Protein AF-A0A7G1IJP5-F1 (afdb_monomer_lite)

InterPro domains:
  IPR027417 P-loop containing nucleoside triphosphate hydrolase [SSF52540] (158-250)
  IPR038718 SNF2-like, N-terminal domain superfamily [G3DSA:3.40.50.10810] (192-255)

Sequence (259 aa):
MIEKRITHQLLEAGVLALTPAERAALALPEHSTTIDIELEGETFGAQWSGRSRQLTGDKLTERLQDYGQVGGLLRLRQVGQTYRLLLLPPGSEMQIVRPIARPAAPLKAPAGPKAARRRATVDRQFHSDDKYDWGRGQTRTMGFLTEARELLRDQLKAAGFDPLELVELRLQGEELATLDDFEELLAVDVANVDRMPHQEAVARHALSRLRGRAVLADEVGLGKTIEAGLAVKELTLRGLAKRVLVLCPARFASNGARR

Foldseek 3Di:
DDKDFDAPCCLQQLKDADDPVRCVQQVPDLAKDWAWEDEPRDIDIWIAHSVRRITGDPVS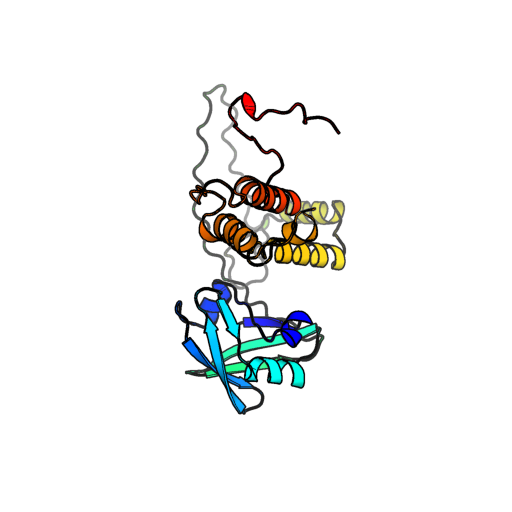NVVCNVQADHQWMWDWHDDPRHIYIDTGDHPDDDDPPPPDDDPDDDDDDDDDDDDDDDDDDPPPCPDDPVQWDQDPDPDSPDTDRPVVVVVVVVVDVVVDDDPPVVVVVVVVVVVVLVVPQLPDFPLQVVPPDDDDPVLSVLLNCCCHVVVVDDDDDDDPPPPVVVSNVSNQSRCVVSVVDPDDDDDDDPVPDDVPPDD

Radius of gyration: 27.59 Å; chains: 1; bounding box: 64×52×75 Å

Organism: Mycobacterium kansasii (NCBI:txid1768)

Structure (mmCIF, N/CA/C/O backbone):
data_AF-A0A7G1IJP5-F1
#
_entry.id   AF-A0A7G1IJP5-F1
#
loop_
_atom_site.group_PDB
_atom_site.id
_atom_site.type_symbol
_atom_site.label_atom_id
_atom_site.label_alt_id
_atom_site.label_comp_id
_atom_site.label_asym_id
_atom_site.label_entity_id
_atom_site.label_seq_id
_atom_site.pdbx_PDB_ins_code
_atom_site.Cartn_x
_atom_site.Cartn_y
_atom_site.Cartn_z
_atom_site.occupancy
_atom_site.B_iso_or_equiv
_atom_site.auth_seq_id
_atom_site.auth_comp_id
_atom_site.auth_asym_id
_atom_site.auth_atom_id
_atom_site.pdbx_PDB_model_num
ATOM 1 N N . MET A 1 1 ? 3.120 7.862 21.993 1.00 83.12 1 MET A N 1
ATOM 2 C CA . MET A 1 1 ? 2.898 6.406 22.166 1.00 83.12 1 MET A CA 1
ATOM 3 C C . MET A 1 1 ? 1.944 5.951 21.086 1.00 83.12 1 MET A C 1
ATOM 5 O O . MET A 1 1 ? 0.996 6.677 20.815 1.00 83.12 1 MET A O 1
ATOM 9 N N . ILE A 1 2 ? 2.216 4.806 20.472 1.00 90.12 2 ILE A N 1
ATOM 10 C CA . ILE A 1 2 ? 1.408 4.225 19.400 1.00 90.12 2 ILE A CA 1
ATOM 11 C C . ILE A 1 2 ? 1.134 2.754 19.695 1.00 90.12 2 ILE A C 1
ATOM 13 O O . ILE A 1 2 ? 1.882 2.118 20.445 1.00 90.12 2 ILE A O 1
ATOM 17 N N . GLU A 1 3 ? 0.093 2.223 19.068 1.00 89.38 3 GLU A N 1
ATOM 18 C CA . GLU A 1 3 ? -0.301 0.825 19.172 1.00 89.38 3 GLU A CA 1
ATOM 19 C C . GLU A 1 3 ? -0.725 0.306 17.801 1.00 89.38 3 GLU A C 1
ATOM 21 O O . GLU A 1 3 ? -1.480 0.977 17.100 1.00 89.38 3 GLU A O 1
ATOM 26 N N . LYS A 1 4 ? -0.245 -0.878 17.420 1.00 88.00 4 LYS A N 1
ATOM 27 C CA . LYS A 1 4 ? -0.578 -1.547 16.159 1.00 88.00 4 LYS A CA 1
ATOM 28 C C . LYS A 1 4 ? -0.787 -3.033 16.387 1.00 88.00 4 LYS A C 1
ATOM 30 O O . LYS A 1 4 ? -0.117 -3.639 17.220 1.00 88.00 4 LYS A O 1
ATOM 35 N N . ARG A 1 5 ? -1.696 -3.635 15.624 1.00 90.00 5 ARG A N 1
ATOM 36 C CA . ARG A 1 5 ? -1.835 -5.093 15.602 1.00 90.00 5 ARG A CA 1
ATOM 37 C C . ARG A 1 5 ? -0.638 -5.725 14.906 1.00 90.00 5 ARG A C 1
ATOM 39 O O . ARG A 1 5 ? -0.169 -5.228 13.885 1.00 90.00 5 ARG A O 1
ATOM 46 N N . ILE A 1 6 ? -0.163 -6.825 15.476 1.00 88.56 6 ILE A N 1
ATOM 47 C CA . ILE A 1 6 ? 0.892 -7.639 14.886 1.00 88.56 6 ILE A CA 1
ATOM 48 C C . ILE A 1 6 ? 0.254 -8.514 13.809 1.00 88.56 6 ILE A C 1
ATOM 50 O O . ILE A 1 6 ? -0.578 -9.375 14.102 1.00 88.56 6 ILE A O 1
ATOM 54 N N . THR A 1 7 ? 0.621 -8.268 12.558 1.00 90.25 7 THR A N 1
ATOM 55 C CA . THR A 1 7 ? 0.175 -9.044 11.396 1.00 90.25 7 THR A CA 1
ATOM 56 C C . THR A 1 7 ? 1.248 -10.049 10.984 1.00 90.25 7 THR A C 1
ATOM 58 O O . THR A 1 7 ? 2.413 -9.900 11.347 1.00 90.25 7 THR A O 1
ATOM 61 N N . HIS A 1 8 ? 0.876 -11.059 10.191 1.00 86.69 8 HIS A N 1
ATOM 62 C CA . HIS A 1 8 ? 1.848 -12.004 9.625 1.00 86.69 8 HIS A CA 1
ATOM 63 C C . HIS A 1 8 ? 2.927 -11.281 8.806 1.00 86.69 8 HIS A C 1
ATOM 65 O O . HIS A 1 8 ? 4.115 -11.512 8.996 1.00 86.69 8 HIS A O 1
ATOM 71 N N . GLN A 1 9 ? 2.513 -10.329 7.964 1.00 88.25 9 GLN A N 1
ATOM 72 C CA . GLN A 1 9 ? 3.423 -9.531 7.143 1.00 88.25 9 GLN A CA 1
ATOM 73 C C . GLN A 1 9 ? 4.409 -8.708 7.984 1.00 88.25 9 GLN A C 1
ATOM 75 O O . GLN A 1 9 ? 5.566 -8.572 7.602 1.00 88.25 9 GLN A O 1
ATOM 80 N N . LEU A 1 10 ? 3.980 -8.175 9.137 1.00 88.00 10 LEU A N 1
ATOM 81 C CA . LEU A 1 10 ? 4.873 -7.443 10.038 1.00 88.00 10 LEU A CA 1
ATOM 82 C C . LEU A 1 10 ? 5.963 -8.352 10.619 1.00 88.00 10 LEU A C 1
ATOM 84 O O . LEU A 1 10 ? 7.104 -7.916 10.736 1.00 88.00 10 LEU A O 1
ATOM 88 N N . LEU A 1 11 ? 5.619 -9.590 10.983 1.00 86.88 11 LEU A N 1
ATOM 89 C CA . LEU A 1 11 ? 6.582 -10.562 11.509 1.00 86.88 11 LEU A CA 1
ATOM 90 C C . LEU A 1 11 ? 7.570 -11.014 10.431 1.00 86.88 11 LEU A C 1
ATOM 92 O O . LEU A 1 11 ? 8.764 -11.111 10.683 1.00 86.88 11 LEU A O 1
ATOM 96 N N . GLU A 1 12 ? 7.079 -11.256 9.220 1.00 84.12 12 GLU A N 1
ATOM 97 C CA . GLU A 1 12 ? 7.903 -11.729 8.110 1.00 84.12 12 GLU A CA 1
ATOM 98 C C . GLU A 1 12 ? 8.848 -10.640 7.588 1.00 84.12 12 GLU A C 1
ATOM 100 O O . GLU A 1 12 ? 10.049 -10.868 7.466 1.00 84.12 12 GLU A O 1
ATOM 105 N N . ALA A 1 13 ? 8.325 -9.439 7.329 1.00 86.19 13 ALA A N 1
ATOM 106 C CA . ALA A 1 13 ? 9.105 -8.349 6.751 1.00 86.19 13 ALA A CA 1
ATOM 107 C C . ALA A 1 13 ? 9.896 -7.542 7.793 1.00 86.19 13 ALA A C 1
ATOM 109 O O . ALA A 1 13 ? 10.842 -6.849 7.430 1.00 86.19 13 ALA A O 1
ATOM 110 N N . GLY A 1 14 ? 9.474 -7.546 9.064 1.00 86.88 14 GLY A N 1
ATOM 111 C CA . GLY A 1 14 ? 10.087 -6.738 10.127 1.00 86.88 14 GLY A CA 1
ATOM 112 C C . GLY A 1 14 ? 9.971 -5.222 9.926 1.00 86.88 14 GLY A C 1
ATOM 113 O O . GLY A 1 14 ? 10.709 -4.446 10.535 1.00 86.88 14 GLY A O 1
ATOM 114 N N . VAL A 1 15 ? 9.055 -4.784 9.057 1.00 90.81 15 VAL A N 1
ATOM 115 C CA . VAL A 1 15 ? 8.879 -3.379 8.671 1.00 90.81 15 VAL A CA 1
ATOM 116 C C . VAL A 1 15 ? 7.674 -2.792 9.397 1.00 90.81 15 VAL A C 1
ATOM 118 O O . VAL A 1 15 ? 6.528 -3.141 9.114 1.00 90.81 15 VAL A O 1
ATOM 121 N N . LEU A 1 16 ? 7.911 -1.832 10.292 1.00 91.69 16 LEU A N 1
ATOM 122 C CA . LEU A 1 16 ? 6.843 -1.106 10.979 1.00 91.69 16 LEU A CA 1
ATOM 123 C C . LEU A 1 16 ? 6.541 0.213 10.256 1.00 91.69 16 LEU A C 1
ATOM 125 O O . LEU A 1 16 ? 7.277 1.194 10.384 1.00 91.69 16 LEU A O 1
ATOM 129 N N . ALA A 1 17 ? 5.436 0.252 9.512 1.00 91.44 17 ALA A N 1
ATOM 130 C CA . ALA A 1 17 ? 4.968 1.455 8.826 1.00 91.44 17 ALA A CA 1
ATOM 131 C C . ALA A 1 17 ? 4.160 2.372 9.760 1.00 91.44 17 ALA A C 1
ATOM 133 O O . ALA A 1 17 ? 3.220 1.930 10.430 1.00 91.44 17 ALA A O 1
ATOM 134 N N . LEU A 1 18 ? 4.498 3.664 9.776 1.00 89.44 18 LEU A N 1
ATOM 135 C CA . LEU A 1 18 ? 3.878 4.682 10.624 1.00 89.44 18 LEU A CA 1
ATOM 136 C C . LEU A 1 18 ? 3.135 5.747 9.804 1.00 89.44 18 LEU A C 1
ATOM 138 O O . LEU A 1 18 ? 3.627 6.280 8.807 1.00 89.44 18 LEU A O 1
ATOM 142 N N . THR A 1 19 ? 1.955 6.136 10.274 1.00 88.50 19 THR A N 1
ATOM 143 C CA . THR A 1 19 ? 1.217 7.295 9.757 1.00 88.50 19 THR A CA 1
ATOM 144 C C . THR A 1 19 ? 1.889 8.612 10.182 1.00 88.50 19 THR A C 1
ATOM 146 O O . THR A 1 19 ? 2.691 8.638 11.121 1.00 88.50 19 THR A O 1
ATOM 149 N N . PRO A 1 20 ? 1.566 9.760 9.549 1.00 84.38 20 PRO A N 1
ATOM 150 C CA . PRO A 1 20 ? 2.108 11.056 9.966 1.00 84.38 20 PRO A CA 1
ATOM 151 C C . PRO A 1 20 ? 1.766 11.410 11.420 1.00 84.38 20 PRO A C 1
ATOM 153 O O . PRO A 1 20 ? 2.584 12.005 12.120 1.00 84.38 20 PRO A O 1
ATOM 156 N N . ALA A 1 21 ? 0.572 11.022 11.880 1.00 83.19 21 ALA A N 1
ATOM 157 C CA . ALA A 1 21 ? 0.135 11.240 13.254 1.00 83.19 21 ALA A CA 1
ATOM 158 C C . ALA A 1 21 ? 0.940 10.384 14.245 1.00 83.19 21 ALA A C 1
ATOM 160 O O . ALA A 1 21 ? 1.383 10.890 15.273 1.00 83.19 21 ALA A O 1
ATOM 161 N N . GLU A 1 22 ? 1.192 9.117 13.911 1.00 87.69 22 GLU A N 1
ATOM 162 C CA . GLU A 1 22 ? 2.009 8.202 14.717 1.00 87.69 22 GLU A CA 1
ATOM 163 C C . GLU A 1 22 ? 3.474 8.646 14.788 1.00 87.69 22 GLU A C 1
ATOM 165 O O . GLU A 1 22 ? 4.050 8.665 15.875 1.00 87.69 22 GLU A O 1
ATOM 170 N N . ARG A 1 23 ? 4.054 9.089 13.660 1.00 90.44 23 ARG A N 1
ATOM 171 C CA . ARG A 1 23 ? 5.393 9.700 13.622 1.00 90.44 23 ARG A CA 1
ATOM 172 C C . ARG A 1 23 ? 5.482 10.874 14.594 1.00 90.44 23 ARG A C 1
ATOM 174 O O . ARG A 1 23 ? 6.408 10.943 15.398 1.00 90.44 23 ARG A O 1
ATOM 181 N N . ALA A 1 24 ? 4.516 11.792 14.521 1.00 86.31 24 ALA A N 1
ATOM 182 C CA . ALA A 1 24 ? 4.467 12.960 15.393 1.00 86.31 24 ALA A CA 1
ATOM 183 C C . ALA A 1 24 ? 4.300 12.562 16.871 1.00 86.31 24 ALA A C 1
ATOM 185 O O . ALA A 1 24 ? 4.976 13.117 17.732 1.00 86.31 24 ALA A O 1
ATOM 186 N N . ALA A 1 25 ? 3.471 11.555 17.167 1.00 86.00 25 ALA A N 1
ATOM 187 C CA . ALA A 1 25 ? 3.257 11.030 18.519 1.00 86.00 25 ALA A CA 1
ATOM 188 C C . ALA A 1 25 ? 4.473 10.293 19.116 1.00 86.00 25 ALA A C 1
ATOM 190 O O . ALA A 1 25 ? 4.485 9.992 20.316 1.00 86.00 25 ALA A O 1
ATOM 191 N N . LEU A 1 26 ? 5.460 9.963 18.284 1.00 88.81 26 LEU A N 1
ATOM 192 C CA . LEU A 1 26 ? 6.751 9.395 18.663 1.00 88.81 26 LEU A CA 1
ATOM 193 C C . LEU A 1 26 ? 7.899 10.410 18.563 1.00 88.81 26 LEU A C 1
ATOM 195 O O . LEU A 1 26 ? 9.033 10.033 18.808 1.00 88.81 26 LEU A O 1
ATOM 199 N N . ALA A 1 27 ? 7.620 11.663 18.184 1.00 89.75 27 ALA A N 1
ATOM 200 C CA . ALA A 1 27 ? 8.622 12.700 17.924 1.00 89.75 27 ALA A CA 1
ATOM 201 C C . ALA A 1 27 ? 9.773 12.251 16.995 1.00 89.75 27 ALA A C 1
ATOM 203 O O . ALA A 1 27 ? 10.903 12.726 17.113 1.00 89.75 27 ALA A O 1
ATOM 204 N N . LEU A 1 28 ? 9.482 11.358 16.042 1.00 89.94 28 LEU A N 1
ATOM 205 C CA . LEU A 1 28 ? 10.464 10.900 15.061 1.00 89.94 28 LEU A CA 1
ATOM 206 C C . LEU A 1 28 ? 10.772 12.012 14.036 1.00 89.94 28 LEU A C 1
ATOM 208 O O . LEU A 1 28 ? 9.851 12.729 13.612 1.00 89.94 28 LEU A O 1
ATOM 212 N N . PRO A 1 29 ? 12.039 12.153 13.601 1.00 87.31 29 PRO A N 1
ATOM 213 C CA . PRO A 1 29 ? 12.445 13.189 12.658 1.00 87.31 29 PRO A CA 1
ATOM 214 C C . PRO A 1 29 ? 11.887 12.960 11.246 1.00 87.31 29 PRO A C 1
ATOM 216 O O . PRO A 1 29 ? 11.491 11.858 10.866 1.00 87.31 29 PRO A O 1
ATOM 219 N N . GLU A 1 30 ? 11.869 14.023 10.437 1.00 88.12 30 GLU A N 1
ATOM 220 C CA . GLU A 1 30 ? 11.433 13.952 9.028 1.00 88.12 30 GLU A CA 1
ATOM 221 C C . GLU A 1 30 ? 12.493 13.359 8.093 1.00 88.12 30 GLU A C 1
ATOM 223 O O . GLU A 1 30 ? 12.182 12.960 6.973 1.00 88.12 30 GLU A O 1
ATOM 228 N N . HIS A 1 31 ? 13.740 13.297 8.554 1.00 89.06 31 HIS A N 1
ATOM 229 C CA . HIS A 1 31 ? 14.856 12.673 7.856 1.00 89.06 31 HIS A CA 1
ATOM 230 C C . HIS A 1 31 ? 15.100 11.260 8.392 1.00 89.06 31 HIS A C 1
ATOM 232 O O . HIS A 1 31 ? 14.672 10.908 9.492 1.00 89.06 31 HIS A O 1
ATOM 238 N N . SER A 1 32 ? 15.782 10.442 7.595 1.00 93.00 32 SER A N 1
ATOM 239 C CA . SER A 1 32 ? 16.192 9.106 8.016 1.00 93.00 32 SER A CA 1
ATOM 240 C C . SER A 1 32 ? 17.258 9.187 9.109 1.00 93.00 32 SER A C 1
ATOM 242 O O . SER A 1 32 ? 18.187 9.985 9.000 1.00 93.00 32 SER A O 1
ATOM 244 N N . THR A 1 33 ? 17.128 8.368 10.148 1.00 94.00 33 THR A N 1
ATOM 245 C CA . THR A 1 33 ? 18.072 8.297 11.272 1.00 94.00 33 THR A CA 1
ATOM 246 C C . THR A 1 33 ? 18.073 6.892 11.857 1.00 94.00 33 THR A C 1
ATOM 248 O O . THR A 1 33 ? 17.117 6.139 11.681 1.00 94.00 33 THR A O 1
ATOM 251 N N . THR A 1 34 ? 19.112 6.551 12.607 1.00 93.75 34 THR A N 1
ATOM 252 C CA . THR A 1 34 ? 19.079 5.382 13.487 1.00 93.75 34 THR A CA 1
ATOM 253 C C . THR A 1 34 ? 18.441 5.787 14.812 1.00 93.75 34 THR A C 1
ATOM 255 O O . THR A 1 34 ? 18.726 6.874 15.320 1.00 93.75 34 THR A O 1
ATOM 258 N N . ILE A 1 35 ? 17.563 4.943 15.348 1.00 93.62 35 ILE A N 1
ATOM 259 C CA . ILE A 1 35 ? 16.983 5.101 16.683 1.00 93.62 35 ILE A CA 1
ATOM 260 C C . ILE A 1 35 ? 17.267 3.861 17.519 1.00 93.62 35 ILE A C 1
ATOM 262 O O . ILE A 1 35 ? 17.315 2.754 16.986 1.00 93.62 35 ILE A O 1
ATOM 266 N N . ASP A 1 36 ? 17.387 4.044 18.827 1.00 94.19 36 ASP A N 1
ATOM 267 C CA . ASP A 1 36 ? 17.555 2.934 19.755 1.00 94.19 36 ASP A CA 1
ATOM 268 C C . ASP A 1 36 ? 16.196 2.464 20.265 1.00 94.19 36 ASP A C 1
ATOM 270 O O . ASP A 1 36 ? 15.411 3.251 20.804 1.00 94.19 36 ASP A O 1
ATOM 274 N N . ILE A 1 37 ? 15.925 1.174 20.105 1.00 93.44 37 ILE A N 1
ATOM 275 C CA . ILE A 1 37 ? 14.725 0.497 20.580 1.00 93.44 37 ILE A CA 1
ATOM 276 C C . ILE A 1 37 ? 15.093 -0.395 21.762 1.00 93.44 37 ILE A C 1
ATOM 278 O O . ILE A 1 37 ? 16.071 -1.129 21.703 1.00 93.44 37 ILE A O 1
ATOM 282 N N . GLU A 1 38 ? 14.301 -0.343 22.827 1.00 92.00 38 GLU A N 1
ATOM 283 C CA . GLU A 1 38 ? 14.386 -1.235 23.984 1.00 92.00 38 GLU A CA 1
ATOM 284 C C . GLU A 1 38 ? 13.242 -2.258 23.920 1.00 92.00 38 GLU A C 1
ATOM 286 O O . GLU A 1 38 ? 12.077 -1.853 23.879 1.00 92.00 38 GLU A O 1
ATOM 291 N N . LEU A 1 39 ? 13.554 -3.554 23.955 1.00 90.00 39 LEU A N 1
ATOM 292 C CA . LEU A 1 39 ? 12.585 -4.651 24.076 1.00 90.00 39 LEU A CA 1
ATOM 293 C C . LEU A 1 39 ? 13.086 -5.640 25.134 1.00 90.00 39 LEU A C 1
ATOM 295 O O . LEU A 1 39 ? 14.245 -6.040 25.089 1.00 90.00 39 LEU A O 1
ATOM 299 N N . GLU A 1 40 ? 12.231 -6.015 26.092 1.00 84.38 40 GLU A N 1
ATOM 300 C CA . GLU A 1 40 ? 12.577 -6.946 27.187 1.00 84.38 40 GLU A CA 1
ATOM 301 C C . GLU A 1 40 ? 13.872 -6.575 27.953 1.00 84.38 40 GLU A C 1
ATOM 303 O O . GLU A 1 40 ? 14.596 -7.431 28.451 1.00 84.38 40 GLU A O 1
ATOM 308 N N . GLY A 1 41 ? 14.173 -5.275 28.065 1.00 80.75 41 GLY A N 1
ATOM 309 C CA . GLY A 1 41 ? 15.354 -4.761 28.772 1.00 80.75 41 GLY A CA 1
ATOM 310 C C . GLY A 1 41 ? 16.647 -4.728 27.949 1.00 80.75 41 GLY A C 1
ATOM 311 O O . GLY A 1 41 ? 17.656 -4.223 28.441 1.00 80.75 41 GLY A O 1
ATOM 312 N N . GLU A 1 42 ? 16.627 -5.192 26.698 1.00 85.69 42 GLU A N 1
ATOM 313 C CA . GLU A 1 42 ? 17.758 -5.103 25.773 1.00 85.69 42 GLU A CA 1
ATOM 314 C C . GLU A 1 42 ? 17.559 -3.975 24.758 1.00 85.69 42 GLU A C 1
ATOM 316 O O . GLU A 1 42 ? 16.469 -3.797 24.210 1.00 85.69 42 GLU A O 1
ATOM 321 N N . THR A 1 43 ? 18.622 -3.214 24.485 1.00 91.50 43 THR A N 1
ATOM 322 C CA . THR A 1 43 ? 18.604 -2.119 23.509 1.00 91.50 43 THR A CA 1
ATOM 323 C C . THR A 1 43 ? 19.272 -2.506 22.194 1.00 91.50 43 THR A C 1
ATOM 325 O O . THR A 1 43 ? 20.332 -3.135 22.158 1.00 91.50 43 THR A O 1
ATOM 328 N N . PHE A 1 44 ? 18.664 -2.103 21.082 1.00 92.88 44 PHE A N 1
ATOM 329 C CA . PHE A 1 44 ? 19.200 -2.309 19.743 1.00 92.88 44 PHE A CA 1
ATOM 330 C C . PHE A 1 44 ? 18.847 -1.155 18.804 1.00 92.88 44 PHE A C 1
ATOM 332 O O . PHE A 1 44 ? 17.811 -0.513 18.944 1.00 92.88 44 PHE A O 1
ATOM 339 N N . GLY A 1 45 ? 19.708 -0.907 17.818 1.00 92.44 45 GLY A N 1
ATOM 340 C CA . GLY A 1 45 ? 19.470 0.114 16.803 1.00 92.44 45 GLY A CA 1
ATOM 341 C C . GLY A 1 45 ? 18.515 -0.368 15.710 1.00 92.44 45 GLY A C 1
ATOM 342 O O . GLY A 1 45 ? 18.636 -1.493 15.225 1.00 92.44 45 GLY A O 1
ATOM 343 N N . ALA A 1 46 ? 17.611 0.508 15.285 1.00 93.62 46 ALA A N 1
ATOM 344 C CA . ALA A 1 46 ? 16.756 0.331 14.117 1.00 93.62 46 ALA A CA 1
ATOM 345 C C . ALA A 1 46 ? 16.852 1.549 13.191 1.00 93.62 46 ALA A C 1
ATOM 347 O O . ALA A 1 46 ? 17.053 2.680 13.638 1.00 93.62 46 ALA A O 1
ATOM 348 N N . GLN A 1 47 ? 16.691 1.326 11.890 1.00 95.31 47 GLN A N 1
ATOM 349 C CA . GLN A 1 47 ? 16.682 2.384 10.891 1.00 95.31 47 GLN A CA 1
ATOM 350 C C . GLN A 1 47 ? 15.280 2.947 10.703 1.00 95.31 47 GLN A C 1
ATOM 352 O O . GLN A 1 47 ? 14.355 2.259 10.268 1.00 95.31 47 GLN A O 1
ATOM 357 N N . TRP A 1 48 ? 15.144 4.237 10.987 1.00 94.12 48 TRP A N 1
ATOM 358 C CA . TRP A 1 48 ? 13.982 5.032 10.639 1.00 94.12 48 TRP A CA 1
ATOM 359 C C . TRP A 1 48 ? 14.195 5.705 9.285 1.00 94.12 48 TRP A C 1
ATOM 361 O O . TRP A 1 48 ? 15.203 6.379 9.068 1.00 94.12 48 TRP A O 1
ATOM 371 N N . SER A 1 49 ? 13.212 5.591 8.394 1.00 93.38 49 SER A N 1
ATOM 372 C CA . SER A 1 49 ? 13.144 6.354 7.149 1.00 93.38 49 SER A CA 1
ATOM 373 C C . SER A 1 49 ? 12.035 7.392 7.236 1.00 93.38 49 SER A C 1
ATOM 375 O O . SER A 1 49 ? 10.854 7.056 7.187 1.00 93.38 49 SER A O 1
ATOM 377 N N . GLY A 1 50 ? 12.392 8.676 7.302 1.00 83.00 50 GLY A N 1
ATOM 378 C CA . GLY A 1 50 ? 11.401 9.755 7.349 1.00 83.00 50 GLY A CA 1
ATOM 379 C C . GLY A 1 50 ? 10.591 9.910 6.053 1.00 83.00 50 GLY A C 1
ATOM 380 O O . GLY A 1 50 ? 9.433 10.325 6.097 1.00 83.00 50 GLY A O 1
ATOM 381 N N . ARG A 1 51 ? 11.156 9.495 4.905 1.00 85.00 51 ARG A N 1
ATOM 382 C CA . ARG A 1 51 ? 10.492 9.533 3.589 1.00 85.00 51 ARG A CA 1
ATOM 383 C C . ARG A 1 51 ? 9.421 8.451 3.444 1.00 85.00 51 ARG A C 1
ATOM 385 O O . ARG A 1 51 ? 8.295 8.769 3.073 1.00 85.00 51 ARG A O 1
ATOM 392 N N . SER A 1 52 ? 9.765 7.189 3.714 1.00 87.00 52 SER A N 1
ATOM 393 C CA . SER A 1 52 ? 8.810 6.068 3.634 1.00 87.00 52 SER A CA 1
ATOM 394 C C . SER A 1 52 ? 7.985 5.903 4.913 1.00 87.00 52 SER A C 1
ATOM 396 O O . SER A 1 52 ? 6.957 5.235 4.892 1.00 87.00 52 SER A O 1
ATOM 398 N N . ARG A 1 53 ? 8.384 6.572 6.003 1.00 93.06 53 ARG A N 1
ATOM 399 C CA . ARG A 1 53 ? 7.804 6.476 7.352 1.00 93.06 53 ARG A CA 1
ATOM 400 C C . ARG A 1 53 ? 7.816 5.049 7.891 1.00 93.06 53 ARG A C 1
ATOM 402 O O . ARG A 1 53 ? 6.855 4.596 8.509 1.00 93.06 53 ARG A O 1
ATOM 409 N N . GLN A 1 54 ? 8.908 4.346 7.634 1.00 93.38 54 GLN A N 1
ATOM 410 C CA . GLN A 1 54 ? 9.087 2.958 8.029 1.00 93.38 54 GLN A CA 1
ATOM 411 C C . GLN A 1 54 ? 10.239 2.832 9.014 1.00 93.38 54 GLN A C 1
ATOM 413 O O . GLN A 1 54 ? 11.276 3.484 8.863 1.00 93.38 54 GLN A O 1
ATOM 418 N N . LEU A 1 55 ? 10.036 1.975 10.007 1.00 91.94 55 LEU A N 1
ATOM 419 C CA . LEU A 1 55 ? 11.069 1.492 10.904 1.00 91.94 55 LEU A CA 1
ATOM 420 C C . LEU A 1 55 ? 11.481 0.090 10.457 1.00 91.94 55 LEU A C 1
ATOM 422 O O . LEU A 1 55 ? 10.623 -0.770 10.267 1.00 91.94 55 LEU A O 1
ATOM 426 N N . THR A 1 56 ? 12.777 -0.112 10.264 1.00 93.38 56 THR A N 1
ATOM 427 C CA . THR A 1 56 ? 13.353 -1.330 9.680 1.00 93.38 56 THR A CA 1
ATOM 428 C C . THR A 1 56 ? 14.646 -1.704 10.392 1.00 93.38 56 THR A C 1
ATOM 430 O O . THR A 1 56 ? 15.234 -0.882 11.097 1.00 93.38 56 THR A O 1
ATOM 433 N N . GLY A 1 57 ? 15.108 -2.935 10.207 1.00 91.06 57 GLY A N 1
ATOM 434 C CA . GLY A 1 57 ? 16.419 -3.377 10.670 1.00 91.06 57 GLY A CA 1
ATOM 435 C C . GLY A 1 57 ? 16.427 -4.850 11.044 1.00 91.06 57 GLY A C 1
ATOM 436 O O . GLY A 1 57 ? 15.425 -5.383 11.520 1.00 91.06 57 GLY A O 1
ATOM 437 N N . ASP A 1 58 ? 17.576 -5.491 10.869 1.00 87.94 58 ASP A N 1
ATOM 438 C CA . ASP A 1 58 ? 17.719 -6.938 11.054 1.00 87.94 58 ASP A CA 1
ATOM 439 C C . ASP A 1 58 ? 17.355 -7.355 12.484 1.00 87.94 58 ASP A C 1
ATOM 441 O O . ASP A 1 58 ? 16.511 -8.223 12.683 1.00 87.94 58 ASP A O 1
ATOM 445 N N . LYS A 1 59 ? 17.876 -6.632 13.487 1.00 89.31 59 LYS A N 1
ATOM 446 C CA . LYS A 1 59 ? 17.549 -6.872 14.902 1.00 89.31 59 LYS A CA 1
ATOM 447 C C . LYS A 1 59 ? 16.078 -6.626 15.233 1.00 89.31 59 LYS A C 1
ATOM 449 O O . LYS A 1 59 ? 15.527 -7.309 16.084 1.00 89.31 59 LYS A O 1
ATOM 454 N N . LEU A 1 60 ? 15.430 -5.654 14.588 1.00 90.44 60 LEU A N 1
ATOM 455 C CA . LEU A 1 60 ? 13.996 -5.426 14.790 1.00 90.44 60 LEU A CA 1
ATOM 456 C C . LEU A 1 60 ? 13.186 -6.606 14.245 1.00 90.44 60 LEU A C 1
ATOM 458 O O . LEU A 1 60 ? 12.257 -7.063 14.902 1.00 90.44 60 LEU A O 1
ATOM 462 N N . THR A 1 61 ? 13.563 -7.094 13.066 1.00 90.56 61 THR A N 1
ATOM 463 C CA . THR A 1 61 ? 12.914 -8.219 12.385 1.00 90.56 61 THR A CA 1
ATOM 464 C C . THR A 1 61 ? 13.039 -9.498 13.202 1.00 90.56 61 THR A C 1
ATOM 466 O O . THR A 1 61 ? 12.025 -10.101 13.540 1.00 90.56 61 THR A O 1
ATOM 469 N N . GLU A 1 62 ? 14.264 -9.847 13.600 1.00 88.00 62 GLU A N 1
ATOM 470 C CA . GLU A 1 62 ? 14.571 -10.994 14.462 1.00 88.00 62 GLU A CA 1
ATOM 471 C C . GLU A 1 62 ? 13.722 -10.962 15.741 1.00 88.00 62 GLU A C 1
ATOM 473 O O . GLU A 1 62 ? 12.980 -11.893 16.036 1.00 88.00 62 GLU A O 1
ATOM 478 N N . ARG A 1 63 ? 13.712 -9.826 16.449 1.00 89.00 63 ARG A N 1
ATOM 479 C CA . ARG A 1 63 ? 12.958 -9.691 17.701 1.00 89.00 63 ARG A CA 1
ATOM 480 C C . ARG A 1 63 ? 11.446 -9.730 17.516 1.00 89.00 63 ARG A C 1
ATOM 482 O O . ARG A 1 63 ? 10.734 -10.210 18.397 1.00 89.00 63 ARG A O 1
ATOM 489 N N . LEU A 1 64 ? 10.931 -9.227 16.398 1.00 89.94 64 LEU A N 1
ATOM 490 C CA . LEU A 1 64 ? 9.515 -9.384 16.082 1.00 89.94 64 LEU A CA 1
ATOM 491 C C . LEU A 1 64 ? 9.176 -10.858 15.849 1.00 89.94 64 LEU A C 1
ATOM 493 O O . LEU A 1 64 ? 8.157 -11.301 16.363 1.00 89.94 64 LEU A O 1
ATOM 497 N N . GLN A 1 65 ? 10.020 -11.619 15.152 1.00 88.75 65 GLN A N 1
ATOM 498 C CA . GLN A 1 65 ? 9.805 -13.049 14.901 1.00 88.75 65 GLN A CA 1
ATOM 499 C C . GLN A 1 65 ? 9.913 -13.901 16.171 1.00 88.75 65 GLN A C 1
ATOM 501 O O . GLN A 1 65 ? 9.100 -14.803 16.359 1.00 88.75 65 GLN A O 1
ATOM 506 N N . ASP A 1 66 ? 10.858 -13.584 17.056 1.00 88.19 66 ASP A N 1
ATOM 507 C CA . ASP A 1 66 ? 11.089 -14.342 18.291 1.00 88.19 66 ASP A CA 1
ATOM 508 C C . ASP A 1 66 ? 9.971 -14.158 19.326 1.00 88.19 66 ASP A C 1
ATOM 510 O O . ASP A 1 66 ? 9.567 -15.106 20.002 1.00 88.19 66 ASP A O 1
ATOM 514 N N . TYR A 1 67 ? 9.479 -12.924 19.477 1.00 87.06 67 TYR A N 1
ATOM 515 C CA . TYR A 1 67 ? 8.592 -12.547 20.585 1.00 87.06 67 TYR A CA 1
ATOM 516 C C . TYR A 1 67 ? 7.182 -12.143 20.137 1.00 87.06 67 TYR A C 1
ATOM 518 O O . TYR A 1 67 ? 6.253 -12.102 20.947 1.00 87.06 67 TYR A O 1
ATOM 526 N N . GLY A 1 68 ? 7.001 -11.800 18.864 1.00 88.69 68 GLY A N 1
ATOM 527 C CA . GLY A 1 68 ? 5.727 -11.356 18.320 1.00 88.69 68 GLY A CA 1
ATOM 528 C C . GLY A 1 68 ? 4.787 -12.519 18.017 1.00 88.69 68 GLY A C 1
ATOM 529 O O . GLY A 1 68 ? 5.190 -13.599 17.600 1.00 88.69 68 GLY A O 1
ATOM 530 N N . GLN A 1 69 ? 3.490 -12.285 18.199 1.00 85.69 69 GLN A N 1
ATOM 531 C CA . GLN A 1 69 ? 2.443 -13.251 17.869 1.00 85.69 69 GLN A CA 1
ATOM 532 C C . GLN A 1 69 ? 1.416 -12.584 16.966 1.00 85.69 69 GLN A C 1
ATOM 534 O O . GLN A 1 69 ? 0.983 -11.465 17.247 1.00 85.69 69 GLN A O 1
ATOM 539 N N . VAL A 1 70 ? 1.001 -13.265 15.897 1.00 85.00 70 VAL A N 1
ATOM 540 C CA . VAL A 1 70 ? -0.060 -12.768 15.009 1.00 85.00 70 VAL A CA 1
ATOM 541 C C . VAL A 1 70 ? -1.335 -12.523 15.821 1.00 85.00 70 VAL A C 1
ATOM 543 O O . VAL A 1 70 ? -1.740 -13.352 16.632 1.00 85.00 70 VAL A O 1
ATOM 546 N N . GLY A 1 71 ? -1.953 -11.355 15.637 1.00 80.69 71 GLY A N 1
ATOM 547 C CA . GLY A 1 71 ? -3.098 -10.904 16.434 1.00 80.69 71 GLY A CA 1
ATOM 548 C C . GLY A 1 71 ? -2.720 -10.271 17.779 1.00 80.69 71 GLY A C 1
ATOM 549 O O . GLY A 1 71 ? -3.576 -9.669 18.432 1.00 80.69 71 GLY A O 1
ATOM 550 N N . GLY A 1 72 ? -1.448 -10.334 18.182 1.00 85.00 72 GLY A N 1
ATOM 551 C CA . GLY A 1 72 ? -0.889 -9.598 19.314 1.00 85.00 72 GLY A CA 1
ATOM 552 C C . GLY A 1 72 ? -0.887 -8.086 19.096 1.00 85.00 72 GLY A C 1
ATOM 553 O O . GLY A 1 72 ? -1.258 -7.584 18.029 1.00 85.00 72 GLY A O 1
ATOM 554 N N . LEU A 1 73 ? -0.493 -7.338 20.124 1.00 90.44 73 LEU A N 1
ATOM 555 C CA . LEU A 1 73 ? -0.437 -5.878 20.071 1.00 90.44 73 LEU A CA 1
ATOM 556 C C . LEU A 1 73 ? 0.999 -5.388 20.243 1.00 90.44 73 LEU A C 1
ATOM 558 O O . LEU A 1 73 ? 1.635 -5.629 21.265 1.00 90.44 73 LEU A O 1
ATOM 562 N N . LEU A 1 74 ? 1.485 -4.657 19.248 1.00 92.75 74 LEU A N 1
ATOM 563 C CA . LEU A 1 74 ? 2.734 -3.921 19.296 1.00 92.75 74 LEU A CA 1
ATOM 564 C C . LEU A 1 74 ? 2.466 -2.536 19.864 1.00 92.75 74 LEU A C 1
ATOM 566 O O . LEU A 1 74 ? 1.642 -1.787 19.340 1.00 92.75 74 LEU A O 1
ATOM 570 N N . ARG A 1 75 ? 3.200 -2.164 20.904 1.00 92.06 75 ARG A N 1
ATOM 571 C CA . ARG A 1 75 ? 3.091 -0.864 21.558 1.00 92.06 75 ARG A CA 1
ATOM 572 C C . ARG A 1 75 ? 4.460 -0.207 21.611 1.00 92.06 75 ARG A C 1
ATOM 574 O O . ARG A 1 75 ? 5.380 -0.734 22.226 1.00 92.06 75 ARG A O 1
ATOM 581 N N . LEU A 1 76 ? 4.584 0.962 20.991 1.00 92.31 76 LEU A N 1
ATOM 582 C CA . LEU A 1 76 ? 5.844 1.699 20.904 1.00 92.31 76 LEU A CA 1
ATOM 583 C C . LEU A 1 76 ? 5.689 3.077 21.545 1.00 92.31 76 LEU A C 1
ATOM 585 O O . LEU A 1 76 ? 4.745 3.824 21.264 1.00 92.31 76 LEU A O 1
ATOM 589 N N . ARG A 1 77 ? 6.614 3.440 22.433 1.00 92.38 77 ARG A N 1
ATOM 590 C CA . ARG A 1 77 ? 6.636 4.762 23.070 1.00 92.38 77 ARG A CA 1
ATOM 591 C C . ARG A 1 77 ? 8.057 5.278 23.212 1.00 92.38 77 ARG A C 1
ATOM 593 O O . ARG A 1 77 ? 8.962 4.518 23.523 1.00 92.38 77 ARG A O 1
ATOM 600 N N . GLN A 1 78 ? 8.233 6.581 23.055 1.00 91.00 78 GLN A N 1
ATOM 601 C CA . GLN A 1 78 ? 9.499 7.231 23.361 1.00 91.00 78 GLN A CA 1
ATOM 602 C C . GLN A 1 78 ? 9.662 7.383 24.882 1.00 91.00 78 GLN A C 1
ATOM 604 O O . GLN A 1 78 ? 8.723 7.791 25.572 1.00 91.00 78 GLN A O 1
ATOM 609 N N . VAL A 1 79 ? 10.842 7.053 25.403 1.00 88.75 79 VAL A N 1
ATOM 610 C CA . VAL A 1 79 ? 11.241 7.212 26.806 1.00 88.75 79 VAL A CA 1
ATOM 611 C C . VAL A 1 79 ? 12.617 7.882 26.827 1.00 88.75 79 VAL A C 1
ATOM 613 O O . VAL A 1 79 ? 13.654 7.232 26.768 1.00 88.75 79 VAL A O 1
ATOM 616 N N . GLY A 1 80 ? 12.637 9.216 26.871 1.00 86.06 80 GLY A N 1
ATOM 617 C CA . GLY A 1 80 ? 13.881 9.978 26.738 1.00 86.06 80 GLY A CA 1
ATOM 618 C C . GLY A 1 80 ? 14.452 9.880 25.319 1.00 86.06 80 GLY A C 1
ATOM 619 O O . GLY A 1 80 ? 13.814 10.339 24.371 1.00 86.06 80 GLY A O 1
ATOM 620 N N . GLN A 1 81 ? 15.650 9.303 25.184 1.00 85.12 81 GLN A N 1
ATOM 621 C CA . GLN A 1 81 ? 16.344 9.123 23.897 1.00 85.12 81 GLN A CA 1
ATOM 622 C C . GLN A 1 81 ? 16.105 7.746 23.257 1.00 85.12 81 GLN A C 1
ATOM 624 O O . GLN A 1 81 ? 16.456 7.547 22.099 1.00 85.12 81 GLN A O 1
ATOM 629 N N . THR A 1 82 ? 15.496 6.807 23.985 1.00 90.44 82 THR A N 1
ATOM 630 C CA . THR A 1 82 ? 15.210 5.455 23.495 1.00 90.44 82 THR A CA 1
ATOM 631 C C . THR A 1 82 ? 13.718 5.263 23.248 1.00 90.44 82 THR A C 1
ATOM 633 O O . THR A 1 82 ? 12.862 5.989 23.769 1.00 90.44 82 THR A O 1
ATOM 636 N N . TYR A 1 83 ? 13.387 4.267 22.437 1.00 92.88 83 TYR A N 1
ATOM 637 C CA . TYR A 1 83 ? 12.023 3.882 22.112 1.00 92.88 83 TYR A CA 1
ATOM 638 C C . TYR A 1 83 ? 11.720 2.529 22.733 1.00 92.88 83 TYR A C 1
ATOM 640 O O . TYR A 1 83 ? 12.248 1.510 22.313 1.00 92.88 83 TYR A O 1
ATOM 648 N N . ARG A 1 84 ? 10.840 2.489 23.730 1.00 92.50 84 ARG A N 1
ATOM 649 C CA . ARG A 1 84 ? 10.439 1.226 24.342 1.00 92.50 84 ARG A CA 1
ATOM 650 C C . ARG A 1 84 ? 9.358 0.553 23.509 1.00 92.50 84 ARG A C 1
ATOM 652 O O . ARG A 1 84 ? 8.266 1.110 23.348 1.00 92.50 84 ARG A O 1
ATOM 659 N N . LEU A 1 85 ? 9.675 -0.641 23.031 1.00 93.06 85 LEU A N 1
ATOM 660 C CA . LEU A 1 85 ? 8.792 -1.556 22.332 1.00 93.06 85 LEU A CA 1
ATOM 661 C C . LEU A 1 85 ? 8.252 -2.590 23.327 1.00 93.06 85 LEU A C 1
ATOM 663 O O . LEU A 1 85 ? 8.996 -3.146 24.127 1.00 93.06 85 LEU A O 1
ATOM 667 N N . LEU A 1 86 ? 6.946 -2.830 23.286 1.00 91.81 86 LEU A N 1
ATOM 668 C CA . LEU A 1 86 ? 6.272 -3.890 24.028 1.00 91.81 86 LEU A CA 1
ATOM 669 C C . LEU A 1 86 ? 5.465 -4.729 23.042 1.00 91.81 86 LEU A C 1
ATOM 671 O O . LEU A 1 86 ? 4.719 -4.176 22.229 1.00 91.81 86 LEU A O 1
ATOM 675 N N . LEU A 1 87 ? 5.602 -6.048 23.140 1.00 90.38 87 LEU A N 1
ATOM 676 C CA . LEU A 1 87 ? 4.841 -7.016 22.358 1.00 90.38 87 LEU A CA 1
ATOM 677 C C . LEU A 1 87 ? 3.898 -7.743 23.315 1.00 90.38 87 LEU A C 1
ATOM 679 O O . LEU A 1 87 ? 4.325 -8.393 24.263 1.00 90.38 87 LEU A O 1
ATOM 683 N N . LEU A 1 88 ? 2.601 -7.549 23.113 1.00 89.50 88 LEU A N 1
ATOM 684 C CA . LEU A 1 88 ? 1.549 -8.060 23.982 1.00 89.50 88 LEU A CA 1
ATOM 685 C C . LEU A 1 88 ? 0.824 -9.224 23.294 1.00 89.50 88 LEU A C 1
ATOM 687 O O . LEU A 1 88 ? 0.662 -9.196 22.067 1.00 89.50 88 LEU A O 1
ATOM 691 N N . PRO A 1 89 ? 0.333 -10.215 24.057 1.00 83.75 89 PRO A N 1
ATOM 692 C CA . PRO A 1 89 ? -0.316 -11.390 23.492 1.00 83.75 89 PRO A CA 1
ATOM 693 C C . PRO A 1 89 ? -1.630 -11.041 22.766 1.00 83.75 89 PRO A C 1
ATOM 695 O O . PRO A 1 89 ? -2.229 -9.979 23.014 1.00 83.75 89 PRO A O 1
ATOM 698 N N . PRO A 1 90 ? -2.112 -11.935 21.883 1.00 82.88 90 PRO A N 1
ATOM 699 C CA . PRO A 1 90 ? -3.414 -11.811 21.239 1.00 82.88 90 PRO A CA 1
ATOM 700 C C . PRO A 1 90 ? -4.538 -11.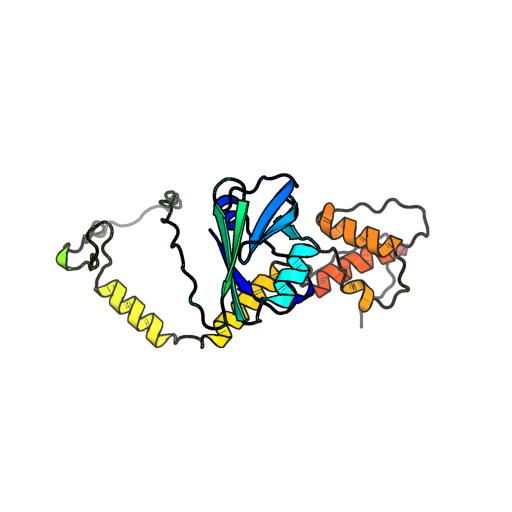603 22.263 1.00 82.88 90 PRO A C 1
ATOM 702 O O . PRO A 1 90 ? -4.509 -12.158 23.358 1.00 82.88 90 PRO A O 1
ATOM 705 N N . GLY A 1 91 ? -5.520 -10.767 21.920 1.00 75.62 91 GLY A N 1
ATOM 706 C CA . GLY A 1 91 ? -6.615 -10.388 22.827 1.00 75.62 91 GLY A CA 1
ATOM 707 C C . GLY A 1 91 ? -6.344 -9.161 23.707 1.00 75.62 91 GLY A C 1
ATOM 708 O O . GLY A 1 91 ? -7.267 -8.654 24.334 1.00 75.62 91 GLY A O 1
ATOM 709 N N . SER A 1 92 ? -5.123 -8.617 23.702 1.00 81.06 92 SER A N 1
ATOM 710 C CA . SER A 1 92 ? -4.828 -7.346 24.383 1.00 81.06 92 SER A CA 1
ATOM 711 C C . SER A 1 92 ? -5.630 -6.188 23.771 1.00 81.06 92 SER A C 1
ATOM 713 O O . SER A 1 92 ? -5.637 -6.023 22.546 1.00 81.06 92 SER A O 1
ATOM 715 N N . GLU A 1 93 ? -6.308 -5.393 24.606 1.00 77.12 93 GLU A N 1
ATOM 716 C CA . GLU A 1 93 ? -7.114 -4.239 24.181 1.00 77.12 93 GLU A CA 1
ATOM 717 C C . GLU A 1 93 ? -6.241 -3.030 23.807 1.00 77.12 93 GLU A C 1
ATOM 719 O O . GLU A 1 93 ? -5.255 -2.720 24.483 1.00 77.12 93 GLU A O 1
ATOM 724 N N . MET A 1 94 ? -6.628 -2.319 22.741 1.00 75.00 94 MET A N 1
ATOM 725 C CA . MET A 1 94 ? -5.984 -1.065 22.342 1.00 75.00 94 MET A CA 1
ATOM 726 C C . MET A 1 94 ? -6.459 0.103 23.210 1.00 75.00 94 MET A C 1
ATOM 728 O O . MET A 1 94 ? -7.658 0.344 23.361 1.00 75.00 94 MET A O 1
ATOM 732 N N . GLN A 1 95 ? -5.521 0.897 23.714 1.00 67.50 95 GLN A N 1
ATOM 733 C CA . GLN A 1 95 ? -5.798 2.172 24.357 1.00 67.50 95 GLN A CA 1
ATOM 734 C C . GLN A 1 95 ? -6.006 3.244 23.286 1.00 67.50 95 GLN A C 1
ATOM 736 O O . GLN A 1 95 ? -5.079 3.927 22.851 1.00 67.50 95 GLN A O 1
ATOM 741 N N . ILE A 1 96 ? -7.258 3.421 22.862 1.00 54.25 96 ILE A N 1
ATOM 742 C CA . ILE A 1 96 ? -7.633 4.513 21.961 1.00 54.25 96 ILE A CA 1
ATOM 743 C C . ILE A 1 96 ? -7.500 5.838 22.723 1.00 54.25 96 ILE A C 1
ATOM 745 O O . ILE A 1 96 ? -8.409 6.262 23.441 1.00 54.25 96 ILE A O 1
ATOM 749 N N . VAL A 1 97 ? -6.373 6.528 22.539 1.00 47.16 97 VAL A N 1
ATOM 750 C CA . VAL A 1 97 ? -6.258 7.945 22.895 1.00 47.16 97 VAL A CA 1
ATOM 751 C C . VAL A 1 97 ? -7.162 8.711 21.934 1.00 47.16 97 VAL A C 1
ATOM 753 O O . VAL A 1 97 ? -6.793 8.977 20.792 1.00 47.16 97 VAL A O 1
ATOM 756 N N . ARG A 1 98 ? -8.384 9.029 22.374 1.00 38.28 98 ARG A N 1
ATOM 757 C CA . ARG A 1 98 ? -9.315 9.862 21.603 1.00 38.28 98 ARG A CA 1
ATOM 758 C C . ARG A 1 98 ? -8.643 11.217 21.340 1.00 38.28 98 ARG A C 1
ATOM 760 O O . ARG A 1 98 ? -8.363 11.927 22.308 1.00 38.28 98 ARG A O 1
ATOM 767 N N . PRO A 1 99 ? -8.376 11.605 20.081 1.00 36.47 99 PRO A N 1
ATOM 768 C CA . PRO A 1 99 ? -7.854 12.933 19.809 1.00 36.47 99 PRO A CA 1
ATOM 769 C C . PRO A 1 99 ? -8.901 13.964 20.236 1.00 36.47 99 PRO A C 1
ATOM 771 O O . PRO A 1 99 ? -10.085 13.838 19.918 1.00 36.47 99 PRO A O 1
ATOM 774 N N . ILE A 1 100 ? -8.467 14.985 20.977 1.00 39.84 100 ILE A N 1
ATOM 775 C CA . ILE A 1 100 ? -9.297 16.151 21.284 1.00 39.84 100 ILE A CA 1
ATOM 776 C C . ILE A 1 100 ? -9.709 16.766 19.942 1.00 39.84 100 ILE A C 1
ATOM 778 O O . ILE A 1 100 ? -8.855 17.140 19.135 1.00 39.84 100 ILE A O 1
ATOM 782 N N . ALA A 1 101 ? -11.015 16.825 19.682 1.00 35.66 101 ALA A N 1
ATOM 783 C CA . ALA A 1 101 ? -11.556 17.374 18.447 1.00 35.66 101 ALA A CA 1
ATOM 784 C C . ALA A 1 101 ? -11.083 18.826 18.269 1.00 35.66 101 ALA A C 1
ATOM 786 O O . ALA A 1 101 ? -11.335 19.682 19.120 1.00 35.66 101 ALA A O 1
ATOM 787 N N . ARG A 1 102 ? -10.396 19.116 17.155 1.00 35.41 102 ARG A N 1
ATOM 788 C CA . ARG A 1 102 ? -10.163 20.504 16.736 1.00 35.41 102 ARG A CA 1
ATOM 789 C C . ARG A 1 102 ? -11.523 21.173 16.497 1.00 35.41 102 ARG A C 1
ATOM 791 O O . ARG A 1 102 ? -12.371 20.55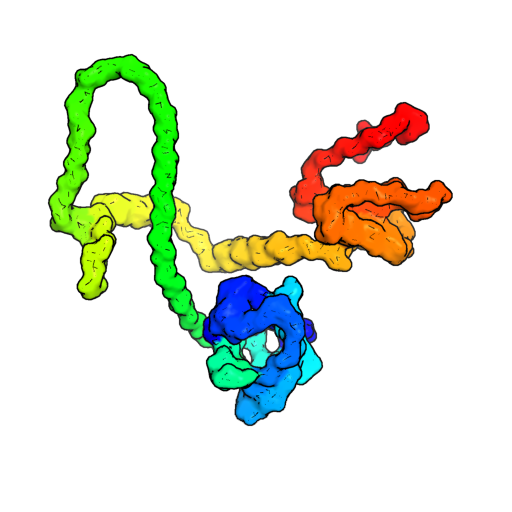7 15.848 1.00 35.41 102 ARG A O 1
ATOM 798 N N . PRO A 1 103 ? -11.735 22.416 16.962 1.00 38.38 103 PRO A N 1
ATOM 799 C CA . PRO A 1 103 ? -12.947 23.156 16.640 1.00 38.38 103 PRO A CA 1
ATOM 800 C C . PRO A 1 103 ? -13.056 23.307 15.117 1.00 38.38 103 PRO A C 1
ATOM 802 O O . PRO A 1 103 ? -12.102 23.717 14.453 1.00 38.38 103 PRO A O 1
ATOM 805 N N . ALA A 1 104 ? -14.204 22.919 14.561 1.00 41.78 104 ALA A N 1
ATOM 806 C CA . ALA A 1 104 ? -14.471 23.009 13.133 1.00 41.78 104 ALA A CA 1
ATOM 807 C C . ALA A 1 104 ? -14.433 24.477 12.676 1.00 41.78 104 ALA A C 1
ATOM 809 O O . ALA A 1 104 ? -15.037 25.349 13.303 1.00 41.78 104 ALA A O 1
ATOM 810 N N . ALA A 1 105 ? -13.733 24.751 11.572 1.00 40.34 105 ALA A N 1
ATOM 811 C CA . ALA A 1 105 ? -13.795 26.057 10.928 1.00 40.34 105 ALA A CA 1
ATOM 812 C C . ALA A 1 105 ? -15.230 26.319 10.423 1.00 40.34 105 ALA A C 1
ATOM 814 O O . ALA A 1 105 ? -15.863 25.401 9.892 1.00 40.34 105 ALA A O 1
ATOM 815 N N . PRO A 1 106 ? -15.760 27.547 10.564 1.00 38.50 106 PRO A N 1
ATOM 816 C CA . PRO A 1 106 ? -17.124 27.856 10.156 1.00 38.50 106 PRO A CA 1
ATOM 817 C C . PRO A 1 106 ? -17.276 27.735 8.634 1.00 38.50 106 PRO A C 1
ATOM 819 O O . PRO A 1 106 ? -16.564 28.383 7.865 1.00 38.50 106 PRO A O 1
ATOM 822 N N . LEU A 1 107 ? -18.225 26.908 8.195 1.00 44.53 107 LEU A N 1
ATOM 823 C CA . LEU A 1 107 ? -18.606 26.784 6.789 1.00 44.53 107 LEU A CA 1
ATOM 824 C C . LEU A 1 107 ? -19.254 28.094 6.306 1.00 44.53 107 LEU A C 1
ATOM 826 O O . LEU A 1 107 ? -20.202 28.596 6.912 1.00 44.53 107 LEU A O 1
ATOM 830 N N . LYS A 1 108 ? -18.750 28.650 5.196 1.00 43.66 108 LYS A N 1
ATOM 831 C CA . LYS A 1 108 ? -19.352 29.801 4.501 1.00 43.66 108 LYS A CA 1
ATOM 832 C C . LYS A 1 108 ? -20.696 29.382 3.890 1.00 43.66 108 LYS A C 1
ATOM 834 O O . LYS A 1 108 ? -20.753 28.411 3.140 1.00 43.66 108 LYS A O 1
ATOM 839 N N . ALA A 1 109 ? -21.759 30.126 4.194 1.00 42.81 109 ALA A N 1
ATOM 840 C CA . ALA A 1 109 ? -23.107 29.863 3.688 1.00 42.81 109 ALA A CA 1
ATOM 841 C C . ALA A 1 109 ? -23.223 30.098 2.163 1.00 42.81 109 ALA A C 1
ATOM 843 O O . ALA A 1 109 ? -22.573 31.010 1.641 1.00 42.81 109 ALA A O 1
ATOM 844 N N . PRO A 1 110 ? -24.061 29.328 1.441 1.00 40.22 110 PRO A N 1
ATOM 845 C CA . PRO A 1 110 ? -24.304 29.551 0.019 1.00 40.22 110 PRO A CA 1
ATOM 846 C C . PRO A 1 110 ? -25.168 30.802 -0.221 1.00 40.22 110 PRO A C 1
ATOM 848 O O . PRO A 1 110 ? -26.062 31.129 0.561 1.00 40.22 110 PRO A O 1
ATOM 851 N N . ALA A 1 111 ? -24.891 31.503 -1.324 1.00 48.94 111 ALA A N 1
ATOM 852 C CA . ALA A 1 111 ? -25.634 32.676 -1.781 1.00 48.94 111 ALA A CA 1
ATOM 853 C C . ALA A 1 111 ? -27.062 32.295 -2.224 1.00 48.94 111 ALA A C 1
ATOM 855 O O . ALA A 1 111 ? -27.246 31.358 -2.998 1.00 48.94 111 ALA A O 1
ATOM 856 N N . GLY A 1 112 ? -28.069 33.013 -1.714 1.00 42.62 112 GLY A N 1
ATOM 857 C CA . GLY A 1 112 ? -29.488 32.687 -1.905 1.00 42.62 112 GLY A CA 1
ATOM 858 C C . GLY A 1 112 ? -30.123 33.235 -3.197 1.00 42.62 112 GLY A C 1
ATOM 859 O O . GLY A 1 112 ? -29.604 34.188 -3.783 1.00 42.62 112 GLY A O 1
ATOM 860 N N . PRO A 1 113 ? -31.284 32.694 -3.626 1.00 45.47 113 PRO A N 1
ATOM 861 C CA . PRO A 1 113 ? -32.110 33.283 -4.677 1.00 45.47 113 PRO A CA 1
ATOM 862 C C . PRO A 1 113 ? -33.139 34.288 -4.114 1.00 45.47 113 PRO A C 1
ATOM 864 O O . PRO A 1 113 ? -33.535 34.231 -2.949 1.00 45.47 113 PRO A O 1
ATOM 867 N N . LYS A 1 114 ? -33.558 35.245 -4.958 1.00 46.22 114 LYS A N 1
ATOM 868 C CA . LYS A 1 114 ? -34.405 36.400 -4.603 1.00 46.22 114 LYS A CA 1
ATOM 869 C C . LYS A 1 114 ? -35.880 36.042 -4.319 1.00 46.22 114 LYS A C 1
ATOM 871 O O . LYS A 1 114 ? -36.536 35.383 -5.112 1.00 46.22 114 LYS A O 1
ATOM 876 N N . ALA A 1 115 ? -36.342 36.592 -3.191 1.00 47.75 115 ALA A N 1
ATOM 877 C CA . ALA A 1 115 ? -37.680 36.880 -2.650 1.00 47.75 115 ALA A CA 1
ATOM 878 C C . ALA A 1 115 ? -38.971 36.428 -3.372 1.00 47.75 115 ALA A C 1
ATOM 880 O O . ALA A 1 115 ? -39.241 36.856 -4.489 1.00 47.75 115 ALA A O 1
ATOM 881 N N . ALA A 1 116 ? -39.895 35.835 -2.595 1.00 44.88 116 ALA A N 1
ATOM 882 C CA . ALA A 1 116 ? -41.228 36.416 -2.365 1.00 44.88 116 ALA A CA 1
ATOM 883 C C . ALA A 1 116 ? -41.961 35.798 -1.152 1.00 44.88 116 ALA A C 1
ATOM 885 O O . ALA A 1 116 ? -41.933 34.592 -0.936 1.00 44.88 116 ALA A O 1
ATOM 886 N N . ARG A 1 117 ? -42.716 36.671 -0.467 1.00 39.97 117 ARG A N 1
ATOM 887 C CA . ARG A 1 117 ? -43.760 36.453 0.559 1.00 39.97 117 ARG A CA 1
ATOM 888 C C . ARG A 1 117 ? -43.313 36.167 1.999 1.00 39.97 117 ARG A C 1
ATOM 890 O O . ARG A 1 117 ? -42.946 35.063 2.375 1.00 39.97 117 ARG A O 1
ATOM 897 N N . ARG A 1 118 ? -43.507 37.202 2.831 1.00 49.47 118 ARG A N 1
ATOM 898 C CA . ARG A 1 118 ? -43.613 37.130 4.294 1.00 49.47 118 ARG A CA 1
ATOM 899 C C . ARG A 1 118 ? -44.592 36.019 4.697 1.00 49.47 118 ARG A C 1
ATOM 901 O O . ARG A 1 118 ? -45.803 36.173 4.558 1.00 49.47 118 ARG A O 1
ATOM 908 N N . ARG A 1 119 ? -44.053 34.938 5.247 1.00 37.25 119 ARG A N 1
ATOM 909 C CA . ARG A 1 119 ? -44.681 34.130 6.294 1.00 37.25 119 ARG A CA 1
ATOM 910 C C . ARG A 1 119 ? -43.715 34.119 7.472 1.00 37.25 119 ARG A C 1
ATOM 912 O O . ARG A 1 119 ? -42.516 34.253 7.254 1.00 37.25 119 ARG A O 1
ATOM 919 N N . ALA A 1 120 ? -44.302 34.104 8.665 1.00 38.59 120 ALA A N 1
ATOM 920 C CA . ALA A 1 120 ? -43.710 34.274 9.986 1.00 38.59 120 ALA A CA 1
ATOM 921 C C . ALA A 1 120 ? -42.194 34.032 10.061 1.00 38.59 120 ALA A C 1
ATOM 923 O O . ALA A 1 120 ? -41.696 33.000 9.617 1.00 38.59 120 ALA A O 1
ATOM 924 N N . THR A 1 121 ? -41.501 35.017 10.638 1.00 37.84 121 THR A N 1
ATOM 925 C CA . THR A 1 121 ? -40.166 34.910 11.237 1.00 37.84 121 THR A CA 1
ATOM 926 C C . THR A 1 121 ? -39.874 33.472 11.624 1.00 37.84 121 THR A C 1
ATOM 928 O O . THR A 1 121 ? -40.631 32.913 12.413 1.00 37.84 121 THR A O 1
ATOM 931 N N . VAL A 1 122 ? -38.816 32.897 11.037 1.00 40.03 122 VAL A N 1
ATOM 932 C CA . VAL A 1 122 ? -38.254 31.607 11.440 1.00 40.03 122 VAL A CA 1
ATOM 933 C C . VAL A 1 122 ? -38.150 31.649 12.948 1.00 40.03 122 VAL A C 1
ATOM 935 O O . VAL A 1 122 ? -37.326 32.376 13.506 1.00 40.03 122 VAL A O 1
ATOM 938 N N . ASP A 1 123 ? -39.077 30.942 13.571 1.00 39.19 123 ASP A N 1
ATOM 939 C CA . ASP A 1 123 ? -39.116 30.716 14.988 1.00 39.19 123 ASP A CA 1
ATOM 940 C C . ASP A 1 123 ? -37.791 30.014 15.264 1.00 39.19 123 ASP A C 1
ATOM 942 O O . ASP A 1 123 ? -37.578 28.859 14.886 1.00 39.19 123 ASP A O 1
ATOM 946 N N . ARG A 1 124 ? -36.818 30.760 15.793 1.00 48.94 124 ARG A N 1
ATOM 947 C CA . ARG A 1 124 ? -35.661 30.159 16.438 1.00 48.94 124 ARG A CA 1
ATOM 948 C C . ARG A 1 124 ? -36.243 29.494 17.673 1.00 48.94 124 ARG A C 1
ATOM 950 O O . ARG A 1 124 ? -36.199 30.071 18.754 1.00 48.94 124 ARG A O 1
ATOM 957 N N . GLN A 1 125 ? -36.836 28.319 17.484 1.00 53.72 125 GLN A N 1
ATOM 958 C CA . GLN A 1 125 ? -37.223 27.431 18.562 1.00 53.72 125 GLN A CA 1
ATOM 959 C C . GLN A 1 125 ? -35.921 26.917 19.162 1.00 53.72 125 GLN A C 1
ATOM 961 O O . GLN A 1 125 ? -35.456 25.815 18.893 1.00 53.72 125 GLN A O 1
ATOM 966 N N . PHE A 1 126 ? -35.275 27.786 19.936 1.00 55.34 126 PHE A N 1
ATOM 967 C CA . PHE A 1 126 ? -34.426 27.342 21.012 1.00 55.34 126 PHE A CA 1
ATOM 968 C C . PHE A 1 126 ? -35.339 26.503 21.893 1.00 55.34 126 PHE A C 1
ATOM 970 O O . PHE A 1 126 ? -36.244 27.017 22.553 1.00 55.34 126 PHE A O 1
ATOM 977 N N . HIS A 1 127 ? -35.169 25.189 21.801 1.00 68.12 127 HIS A N 1
ATOM 978 C CA . HIS A 1 127 ? -35.764 24.295 22.768 1.00 68.12 127 HIS A CA 1
ATOM 979 C C . HIS A 1 127 ? -35.190 24.666 24.135 1.00 68.12 127 HIS A C 1
ATOM 981 O O . HIS A 1 127 ? -34.058 25.136 24.248 1.00 68.12 127 HIS A O 1
ATOM 987 N N . SER A 1 128 ? -35.997 24.521 25.169 1.00 71.25 128 SER A N 1
ATOM 988 C CA . SER A 1 128 ? -35.551 24.777 26.525 1.00 71.25 128 SER A CA 1
ATOM 989 C C . SER A 1 128 ? -34.435 23.787 26.904 1.00 71.25 128 SER A C 1
ATOM 991 O O . SER A 1 128 ? -34.397 22.668 26.388 1.00 71.25 128 SER A O 1
ATOM 993 N N . ASP A 1 129 ? -33.484 24.203 27.749 1.00 68.94 129 ASP A N 1
ATOM 994 C CA . ASP A 1 129 ? -32.276 23.418 28.072 1.00 68.94 129 ASP A CA 1
ATOM 995 C C . ASP A 1 129 ? -32.585 22.020 28.641 1.00 68.94 129 ASP A C 1
ATOM 997 O O . ASP A 1 129 ? -31.768 21.110 28.520 1.00 68.94 129 ASP A O 1
ATOM 1001 N N . ASP A 1 130 ? -33.770 21.826 29.221 1.00 76.75 130 ASP A N 1
ATOM 1002 C CA . ASP A 1 130 ? -34.314 20.544 29.690 1.00 76.75 130 ASP A CA 1
ATOM 1003 C C . ASP A 1 130 ? -34.619 19.550 28.557 1.00 76.75 130 ASP A C 1
ATOM 1005 O O . ASP A 1 130 ? -34.659 18.344 28.793 1.00 76.75 130 ASP A O 1
ATOM 1009 N N . LYS A 1 131 ? -34.782 20.027 27.318 1.00 77.25 131 LYS A N 1
ATOM 1010 C CA . LYS A 1 131 ? -34.986 19.186 26.125 1.00 77.25 131 LYS A CA 1
ATOM 1011 C C . LYS A 1 131 ? -33.682 18.677 25.512 1.00 77.25 131 LYS A C 1
ATOM 1013 O O . LYS A 1 131 ? -33.721 17.895 24.558 1.00 77.25 131 LYS A O 1
ATOM 1018 N N . TYR A 1 132 ? -32.541 19.106 26.043 1.00 76.44 132 TYR A N 1
ATOM 1019 C CA . TYR A 1 132 ? -31.222 18.663 25.617 1.00 76.44 132 TYR A CA 1
ATOM 1020 C C . TYR A 1 132 ? -30.638 17.673 26.628 1.00 76.44 132 TYR A C 1
ATOM 1022 O O . TYR A 1 132 ? -30.608 17.919 27.833 1.00 76.44 132 TYR A O 1
ATOM 1030 N N . ASP A 1 133 ? -30.101 16.562 26.131 1.00 79.81 133 ASP A N 1
ATOM 1031 C CA . ASP A 1 133 ? -29.213 15.707 26.905 1.00 79.81 133 ASP A CA 1
ATOM 1032 C C . ASP A 1 133 ? -27.789 16.270 26.838 1.00 79.81 133 ASP A C 1
ATOM 1034 O O . ASP A 1 133 ? -27.116 16.212 25.805 1.00 79.81 133 ASP A O 1
ATOM 1038 N N . TRP A 1 134 ? -27.339 16.815 27.965 1.00 77.94 134 TRP A N 1
ATOM 1039 C CA . TRP A 1 134 ? -26.017 17.415 28.143 1.00 77.94 134 TRP A CA 1
ATOM 1040 C C . TRP A 1 134 ? -24.915 16.404 28.509 1.00 77.94 134 TRP A C 1
ATOM 1042 O O . TRP A 1 134 ? -23.758 16.792 28.668 1.00 77.94 134 TRP A O 1
ATOM 1052 N N . GLY A 1 135 ? -25.247 15.113 28.641 1.00 68.06 135 GLY A N 1
ATOM 1053 C CA . GLY A 1 135 ? -24.328 14.047 29.043 1.00 68.06 135 GLY A CA 1
ATOM 1054 C C . GLY A 1 135 ? -23.994 14.041 30.545 1.00 68.06 135 GLY A C 1
ATOM 1055 O O . GLY A 1 135 ? -24.169 15.025 31.256 1.00 68.06 135 GLY A O 1
ATOM 1056 N N . ARG A 1 136 ? -23.479 12.910 31.058 1.00 63.91 136 ARG A N 1
ATOM 1057 C CA . ARG A 1 136 ? -23.050 12.749 32.472 1.00 63.91 136 ARG A CA 1
ATOM 1058 C C . ARG A 1 136 ? -21.624 13.259 32.754 1.00 63.91 136 ARG A C 1
ATOM 1060 O O . ARG A 1 136 ? -21.002 12.842 33.727 1.00 63.91 136 ARG A O 1
ATOM 1067 N N . GLY A 1 137 ? -21.065 14.088 31.874 1.00 58.41 137 GLY A N 1
ATOM 1068 C CA . GLY A 1 137 ? -19.727 14.656 32.042 1.00 58.41 137 GLY A CA 1
ATOM 1069 C C . GLY A 1 137 ? -19.755 15.913 32.912 1.00 58.41 137 GLY A C 1
ATOM 1070 O O . GLY A 1 137 ? -20.743 16.638 32.926 1.00 58.41 137 GLY A O 1
ATOM 1071 N N . GLN A 1 138 ? -18.654 16.212 33.608 1.00 55.41 138 GLN A N 1
ATOM 1072 C CA . GLN A 1 138 ? -18.518 17.422 34.440 1.00 55.41 138 GLN A CA 1
ATOM 1073 C C . GLN A 1 138 ? -18.571 18.738 33.633 1.00 55.41 138 GLN A C 1
ATOM 1075 O O . GLN A 1 138 ? -18.648 19.816 34.216 1.00 55.41 138 GLN A O 1
ATOM 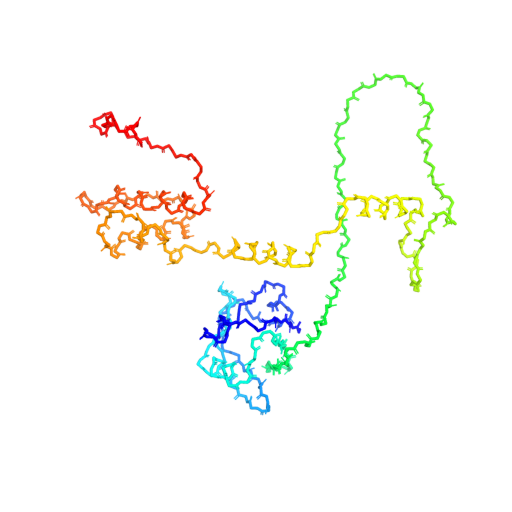1080 N N . THR A 1 139 ? -18.550 18.673 32.298 1.00 56.31 139 THR A N 1
ATOM 1081 C CA . THR A 1 139 ? -18.560 19.835 31.403 1.00 56.31 139 THR A CA 1
ATOM 1082 C C . THR A 1 139 ? -19.799 19.782 30.507 1.00 56.31 139 THR A C 1
ATOM 1084 O O . THR A 1 139 ? -19.876 18.962 29.596 1.00 56.31 139 THR A O 1
ATOM 1087 N N . ARG A 1 140 ? -20.780 20.663 30.751 1.00 63.00 140 ARG A N 1
ATOM 1088 C CA . ARG A 1 140 ? -21.993 20.834 29.920 1.00 63.00 140 ARG A CA 1
ATOM 1089 C C . ARG A 1 140 ? -21.701 21.606 28.624 1.00 63.00 140 ARG A C 1
ATOM 1091 O O . ARG A 1 140 ? -22.375 22.573 28.295 1.00 63.00 140 ARG A O 1
ATOM 1098 N N . THR A 1 141 ? -20.649 21.238 27.901 1.00 64.00 141 THR A N 1
ATOM 1099 C CA . THR A 1 141 ? -20.181 22.007 26.736 1.00 64.00 141 THR A CA 1
ATOM 1100 C C . THR A 1 141 ? -21.017 21.767 25.481 1.00 64.00 141 THR A C 1
ATOM 1102 O O . THR A 1 141 ? -20.962 22.577 24.561 1.00 64.00 141 THR A O 1
ATOM 1105 N N . MET A 1 142 ? -21.777 20.667 25.417 1.00 68.81 142 MET A N 1
ATOM 1106 C CA . MET A 1 142 ? -22.558 20.313 24.233 1.00 68.81 142 MET A CA 1
ATOM 1107 C C . MET A 1 142 ? -23.769 19.451 24.609 1.00 68.81 142 MET A C 1
ATOM 1109 O O . MET A 1 142 ? -23.607 18.355 25.143 1.00 68.81 142 MET A O 1
ATOM 1113 N N . GLY A 1 143 ? -24.969 19.961 24.337 1.00 71.88 143 GLY A N 1
ATOM 1114 C CA . GLY A 1 143 ? -26.235 19.264 24.536 1.00 71.88 143 GLY A CA 1
ATOM 1115 C C . GLY A 1 143 ? -26.796 18.777 23.208 1.00 71.88 143 GLY A C 1
ATOM 1116 O O . GLY A 1 143 ? -26.798 19.514 22.221 1.00 71.88 143 GLY A O 1
ATOM 1117 N N . PHE A 1 144 ? -27.285 17.542 23.171 1.00 79.50 144 PHE A N 1
ATOM 1118 C CA . PHE A 1 144 ? -27.998 17.002 22.014 1.00 79.50 144 PHE A CA 1
ATOM 1119 C C . PHE A 1 144 ? -29.493 17.008 22.298 1.00 79.50 144 PHE A C 1
ATOM 1121 O O . PHE A 1 144 ? -29.903 16.555 23.362 1.00 79.50 144 PHE A O 1
ATOM 1128 N N . LEU A 1 145 ? -30.314 17.476 21.355 1.00 85.06 145 LEU A N 1
ATOM 1129 C CA . LEU A 1 145 ? -31.769 17.364 21.483 1.00 85.06 145 LEU A CA 1
ATOM 1130 C C . LEU A 1 145 ? -32.155 15.904 21.704 1.00 85.06 145 LEU A C 1
ATOM 1132 O O . LEU A 1 145 ? -31.777 15.033 20.914 1.00 85.06 145 LEU A O 1
ATOM 1136 N N . THR A 1 146 ? -32.919 15.653 22.762 1.00 80.50 146 THR A N 1
ATOM 1137 C CA . THR A 1 146 ? -33.329 14.301 23.151 1.00 80.50 146 THR A CA 1
ATOM 1138 C C . THR A 1 146 ? -34.087 13.620 22.013 1.00 80.50 146 THR A C 1
ATOM 1140 O O . THR A 1 146 ? -33.712 12.520 21.614 1.00 80.50 146 THR A O 1
ATOM 1143 N N . GLU A 1 147 ? -35.036 14.328 21.393 1.00 76.62 147 GLU A N 1
ATOM 1144 C CA . GLU A 1 147 ? -35.818 13.845 20.244 1.00 76.62 147 GLU A CA 1
ATOM 1145 C C . GLU A 1 147 ? -34.934 13.502 19.032 1.00 76.62 147 GLU A C 1
ATOM 1147 O O . GLU A 1 147 ? -35.089 12.449 18.419 1.00 76.62 147 GLU A O 1
ATOM 1152 N N . ALA A 1 148 ? -33.946 14.344 18.703 1.00 78.06 148 ALA A N 1
ATOM 1153 C CA . ALA A 1 148 ? -33.032 14.083 17.589 1.00 78.06 148 ALA A CA 1
ATOM 1154 C C . ALA A 1 148 ? -32.134 12.864 17.856 1.00 78.06 148 ALA A C 1
ATOM 1156 O O . ALA A 1 148 ? -31.808 12.108 16.940 1.00 78.06 148 ALA A O 1
ATOM 1157 N N . ARG A 1 149 ? -31.738 12.653 19.118 1.00 81.25 149 ARG A N 1
ATOM 1158 C CA . ARG A 1 149 ? -30.938 11.493 19.519 1.00 81.25 149 ARG A CA 1
ATOM 1159 C C . ARG A 1 149 ? -31.747 10.199 19.492 1.00 81.25 149 ARG A C 1
ATOM 1161 O O . ARG A 1 149 ? -31.204 9.159 19.122 1.00 81.25 149 ARG A O 1
ATOM 1168 N N . GLU A 1 150 ? -33.008 10.249 19.902 1.00 80.50 150 GLU A N 1
ATOM 1169 C CA . GLU A 1 150 ? -33.937 9.121 19.796 1.00 80.50 150 GLU A CA 1
ATOM 1170 C C . GLU A 1 150 ? -34.192 8.767 18.332 1.00 80.50 150 GLU A C 1
ATOM 1172 O O . GLU A 1 150 ? -33.987 7.620 17.945 1.00 80.50 150 GLU A O 1
ATOM 1177 N N . LEU A 1 151 ? -34.465 9.765 17.489 1.00 75.81 151 LEU A N 1
ATOM 1178 C CA . LEU A 1 151 ? -34.639 9.571 16.052 1.00 75.81 151 LEU A CA 1
ATOM 1179 C C . LEU A 1 151 ? -33.394 8.957 15.391 1.00 75.81 151 LEU A C 1
ATOM 1181 O O . LEU A 1 151 ? -33.513 8.007 14.622 1.00 75.81 151 LEU A O 1
ATOM 1185 N N . LEU A 1 152 ? -32.192 9.445 15.720 1.00 73.12 152 LEU A N 1
ATOM 1186 C CA . LEU A 1 152 ? -30.937 8.867 15.228 1.00 73.12 152 LEU A CA 1
ATOM 1187 C C . LEU A 1 152 ? -30.767 7.411 15.680 1.00 73.12 152 LEU A C 1
ATOM 1189 O O . LEU A 1 152 ? -30.362 6.561 14.891 1.00 73.12 152 LEU A O 1
ATOM 1193 N N . ARG A 1 153 ? -31.070 7.110 16.947 1.00 78.44 153 ARG A N 1
ATOM 1194 C CA . ARG A 1 153 ? -30.999 5.747 17.488 1.00 78.44 153 ARG A CA 1
ATOM 1195 C C . ARG A 1 153 ? -31.947 4.813 16.744 1.00 78.44 153 ARG A C 1
ATOM 1197 O O . ARG A 1 153 ? -31.550 3.697 16.417 1.00 78.44 153 ARG A O 1
ATOM 1204 N N . ASP A 1 154 ? -33.169 5.255 16.493 1.00 75.31 154 ASP A N 1
ATOM 1205 C CA . ASP A 1 154 ? -34.176 4.447 15.816 1.00 75.31 154 ASP A CA 1
ATOM 1206 C C . ASP A 1 154 ? -33.832 4.252 14.340 1.00 75.31 154 ASP A C 1
ATOM 1208 O O . ASP A 1 154 ? -33.958 3.142 13.833 1.00 75.31 154 ASP A O 1
ATOM 1212 N N . GLN A 1 155 ? -33.281 5.272 13.677 1.00 66.44 155 GLN A N 1
ATOM 1213 C CA . GLN A 1 155 ? -32.758 5.146 12.316 1.00 66.44 155 GLN A CA 1
ATOM 1214 C C . GLN A 1 155 ? -31.564 4.191 12.230 1.00 66.44 155 GLN A C 1
ATOM 1216 O O . GLN A 1 155 ? -31.522 3.367 11.321 1.00 66.44 155 GLN A O 1
ATOM 1221 N N . LEU A 1 156 ? -30.627 4.244 13.182 1.00 70.19 156 LEU A N 1
ATOM 1222 C CA . LEU A 1 156 ? -29.500 3.306 13.243 1.00 70.19 156 LEU A CA 1
ATOM 1223 C C . LEU A 1 156 ? -29.971 1.865 13.474 1.00 70.19 156 LEU A C 1
ATOM 1225 O O . LEU A 1 156 ? -29.475 0.941 12.839 1.00 70.19 156 LEU A O 1
ATOM 1229 N N . LYS A 1 157 ? -30.966 1.663 14.345 1.00 73.12 157 LYS A N 1
ATOM 1230 C CA . LYS A 1 157 ? -31.577 0.343 14.554 1.00 73.12 157 LYS A CA 1
ATOM 1231 C C . LYS A 1 157 ? -32.335 -0.151 13.321 1.00 73.12 157 LYS A C 1
ATOM 1233 O O . LYS A 1 157 ? -32.256 -1.333 13.012 1.00 73.12 157 LYS A O 1
ATOM 1238 N N . ALA A 1 158 ? -33.066 0.733 12.642 1.00 70.19 158 ALA A N 1
ATOM 1239 C CA . ALA A 1 158 ? -33.863 0.395 11.466 1.00 70.19 158 ALA A CA 1
ATOM 1240 C C . ALA A 1 158 ? -33.001 0.102 10.230 1.00 70.19 158 ALA A C 1
ATOM 1242 O O . ALA A 1 158 ? -33.350 -0.773 9.444 1.00 70.19 158 ALA A O 1
ATOM 1243 N N . ALA A 1 159 ? -31.878 0.808 10.068 1.00 65.06 159 ALA A N 1
ATOM 1244 C CA . ALA A 1 159 ? -30.912 0.560 8.999 1.00 65.06 159 ALA A CA 1
ATOM 1245 C C . ALA A 1 159 ? -30.137 -0.756 9.192 1.00 65.06 159 ALA A C 1
ATOM 1247 O O . ALA A 1 159 ? -29.599 -1.292 8.226 1.00 65.06 159 ALA A O 1
ATOM 1248 N N . GLY A 1 160 ? -30.115 -1.286 10.420 1.00 61.38 160 GLY A N 1
ATOM 1249 C CA . GLY A 1 160 ? -29.304 -2.438 10.785 1.00 61.38 160 GLY A CA 1
ATOM 1250 C C . GLY A 1 160 ? -27.831 -2.066 10.960 1.00 61.38 160 GLY A C 1
ATOM 1251 O O . GLY A 1 160 ? -27.369 -1.008 10.533 1.00 61.38 160 GLY A O 1
ATOM 1252 N N . PHE A 1 161 ? -27.091 -2.944 11.630 1.00 71.56 161 PHE A N 1
ATOM 1253 C CA . PHE A 1 161 ? -25.644 -2.830 11.762 1.00 71.56 161 PHE A CA 1
ATOM 1254 C C . PHE A 1 161 ? -24.996 -3.958 10.973 1.00 71.56 161 PHE A C 1
ATOM 1256 O O . PHE A 1 161 ? -25.411 -5.112 11.103 1.00 71.56 161 PHE A O 1
ATOM 1263 N N . ASP A 1 162 ? -23.972 -3.625 10.191 1.00 74.44 162 ASP A N 1
ATOM 1264 C CA . ASP A 1 162 ? -23.134 -4.641 9.570 1.00 74.44 162 ASP A CA 1
ATOM 1265 C C . ASP A 1 162 ? -22.403 -5.439 10.667 1.00 74.44 162 ASP A C 1
ATOM 1267 O O . ASP A 1 162 ? -21.962 -4.854 11.666 1.00 74.44 162 ASP A O 1
ATOM 1271 N N . PRO A 1 163 ? -22.257 -6.768 10.514 1.00 76.56 163 PRO A N 1
ATOM 1272 C CA . PRO A 1 163 ? -21.377 -7.565 11.356 1.00 76.56 163 PRO A CA 1
ATOM 1273 C C . PRO A 1 163 ? -19.969 -6.967 11.415 1.00 76.56 163 PRO A C 1
ATOM 1275 O O . PRO A 1 163 ? -19.463 -6.460 10.412 1.00 76.56 163 PRO A O 1
ATOM 1278 N N . LEU A 1 164 ? -19.318 -7.074 12.578 1.00 74.44 164 LEU A N 1
ATOM 1279 C CA . LEU A 1 164 ? -17.962 -6.555 12.801 1.00 74.44 164 LEU A CA 1
ATOM 1280 C C . LEU A 1 164 ? -16.986 -7.018 11.709 1.00 74.44 164 LEU A C 1
ATOM 1282 O O . LEU A 1 164 ? -16.234 -6.207 11.182 1.00 74.44 164 LEU A O 1
ATOM 1286 N N . GLU A 1 165 ? -17.088 -8.282 11.303 1.00 69.88 165 GLU A N 1
ATOM 1287 C CA . GLU A 1 165 ? -16.269 -8.899 10.255 1.00 69.88 165 GLU A CA 1
ATOM 1288 C C . GLU A 1 165 ? -16.357 -8.158 8.909 1.00 69.88 165 GLU A C 1
ATOM 1290 O O . GLU A 1 165 ? -15.346 -7.981 8.234 1.00 69.88 165 GLU A O 1
ATOM 1295 N N . LEU A 1 166 ? -17.542 -7.670 8.516 1.00 63.06 166 LEU A N 1
ATOM 1296 C CA . LEU A 1 166 ? -17.705 -6.912 7.268 1.00 63.06 166 LEU A CA 1
ATOM 1297 C C . LEU A 1 166 ? -17.106 -5.509 7.370 1.00 63.06 166 LEU A C 1
ATOM 1299 O O . LEU A 1 166 ? -16.552 -4.998 6.394 1.00 63.06 166 LEU A O 1
ATOM 1303 N N . VAL A 1 167 ? -17.198 -4.887 8.545 1.00 75.31 167 VAL A N 1
ATOM 1304 C CA . VAL A 1 167 ? -16.581 -3.582 8.804 1.00 75.31 167 VAL A CA 1
ATOM 1305 C C . VAL A 1 167 ? -15.058 -3.707 8.793 1.00 75.31 167 VAL A C 1
ATOM 1307 O O . VAL A 1 167 ? -14.384 -2.899 8.157 1.00 75.31 167 VAL A O 1
ATOM 1310 N N . GLU A 1 168 ? -14.515 -4.737 9.441 1.00 81.12 168 GLU A N 1
ATOM 1311 C CA . GLU A 1 168 ? -13.082 -5.039 9.455 1.00 81.12 168 GLU A CA 1
ATOM 1312 C C . GLU A 1 168 ? -12.561 -5.350 8.053 1.00 81.12 168 GLU A C 1
ATOM 1314 O O . GLU A 1 168 ? -11.566 -4.762 7.631 1.00 81.12 168 GLU A O 1
ATOM 1319 N N . LEU A 1 169 ? -13.275 -6.185 7.292 1.00 71.44 169 LEU A N 1
ATOM 1320 C CA . LEU A 1 169 ? -12.933 -6.498 5.905 1.00 71.44 169 LEU A CA 1
ATOM 1321 C C . LEU A 1 169 ? -12.919 -5.239 5.030 1.00 71.44 169 LEU A C 1
ATOM 1323 O O . LEU A 1 169 ? -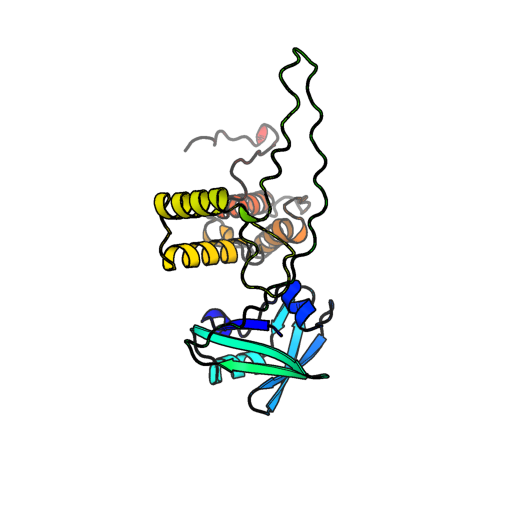12.026 -5.055 4.203 1.00 71.44 169 LEU A O 1
ATOM 1327 N N . ARG A 1 170 ? -13.891 -4.341 5.222 1.00 74.69 170 ARG A N 1
ATOM 1328 C CA . ARG A 1 170 ? -13.941 -3.073 4.493 1.00 74.69 170 ARG A CA 1
ATOM 1329 C C . ARG A 1 170 ? -12.767 -2.166 4.849 1.00 74.69 170 ARG A C 1
ATOM 1331 O O . ARG A 1 170 ? -12.169 -1.588 3.948 1.00 74.69 170 ARG A O 1
ATOM 1338 N N . LEU A 1 171 ? -12.425 -2.049 6.130 1.00 80.12 171 LEU A N 1
ATOM 1339 C CA . LEU A 1 171 ? -11.274 -1.258 6.574 1.00 80.12 171 LEU A CA 1
ATOM 1340 C C . LEU A 1 171 ? -9.955 -1.822 6.034 1.00 80.12 171 LEU A C 1
ATOM 1342 O O . LEU A 1 171 ? -9.129 -1.049 5.560 1.00 80.12 171 LEU A O 1
ATOM 1346 N N . GLN A 1 172 ? -9.789 -3.146 6.032 1.00 73.69 172 GLN A N 1
ATOM 1347 C CA . GLN A 1 172 ? -8.635 -3.813 5.422 1.00 73.69 172 GLN A CA 1
ATOM 1348 C C . GLN A 1 172 ? -8.550 -3.536 3.919 1.00 73.69 172 GLN A C 1
ATOM 1350 O O . GLN A 1 172 ? -7.475 -3.236 3.410 1.00 73.69 172 GLN A O 1
ATOM 1355 N N . GLY A 1 173 ? -9.679 -3.593 3.206 1.00 70.25 173 GLY A N 1
ATOM 1356 C CA . GLY A 1 173 ? -9.738 -3.258 1.784 1.00 70.25 173 GLY A CA 1
ATOM 1357 C C . GLY A 1 173 ? -9.323 -1.813 1.498 1.00 70.25 173 GLY A C 1
ATOM 1358 O O . GLY A 1 173 ? -8.555 -1.573 0.571 1.00 70.25 173 GLY A O 1
ATOM 1359 N N . GLU A 1 174 ? -9.776 -0.860 2.314 1.00 71.81 174 GLU A N 1
ATOM 1360 C CA . GLU A 1 174 ? -9.363 0.546 2.208 1.00 71.81 174 GLU A CA 1
ATOM 1361 C C . GLU A 1 174 ? -7.873 0.726 2.544 1.00 71.81 174 GLU A C 1
ATOM 1363 O O . GLU A 1 174 ? -7.172 1.450 1.844 1.00 71.81 174 GLU A O 1
ATOM 1368 N N . GLU A 1 175 ? -7.346 0.037 3.561 1.00 67.12 175 GLU A N 1
ATOM 1369 C CA . GLU A 1 175 ? -5.919 0.083 3.909 1.00 67.12 175 GLU A CA 1
ATOM 1370 C C . GLU A 1 175 ? -5.044 -0.462 2.770 1.00 67.12 175 GLU A C 1
ATOM 1372 O O . GLU A 1 175 ? -4.089 0.195 2.353 1.00 67.12 175 GLU A O 1
ATOM 1377 N N . LEU A 1 176 ? -5.423 -1.597 2.180 1.00 62.22 176 LEU A N 1
ATOM 1378 C CA . LEU A 1 176 ? -4.763 -2.149 0.995 1.00 62.22 176 LEU A CA 1
ATOM 1379 C C . LEU A 1 176 ? -4.884 -1.214 -0.216 1.00 62.22 176 LEU A C 1
ATOM 1381 O O . LEU A 1 176 ? -3.915 -1.041 -0.948 1.00 62.22 176 LEU A O 1
ATOM 1385 N N . ALA A 1 177 ? -6.029 -0.551 -0.399 1.00 61.09 177 ALA A N 1
ATOM 1386 C CA . ALA A 1 177 ? -6.208 0.448 -1.451 1.00 61.09 177 ALA A CA 1
ATOM 1387 C C . ALA A 1 177 ? -5.357 1.713 -1.228 1.00 61.09 177 ALA A C 1
ATOM 1389 O O . ALA A 1 177 ? -5.063 2.426 -2.185 1.00 61.09 177 ALA A O 1
ATOM 1390 N N . THR A 1 178 ? -4.928 1.997 0.009 1.00 61.31 178 THR A N 1
ATOM 1391 C CA . THR A 1 178 ? -3.974 3.086 0.287 1.00 61.31 178 THR A CA 1
ATOM 1392 C C . THR A 1 178 ? -2.517 2.711 0.014 1.00 61.31 178 THR A C 1
ATOM 1394 O O . THR A 1 178 ? -1.686 3.614 -0.117 1.00 61.31 178 THR A O 1
ATOM 1397 N N . LEU A 1 179 ? -2.197 1.418 -0.127 1.00 60.06 179 LEU A N 1
ATOM 1398 C CA . LEU A 1 179 ? -0.888 0.920 -0.570 1.00 60.06 179 LEU A CA 1
ATOM 1399 C C . LEU A 1 179 ? -0.756 1.037 -2.099 1.00 60.06 179 LEU A C 1
ATOM 1401 O O . LEU A 1 179 ? -0.446 0.084 -2.806 1.00 60.06 179 LEU A O 1
ATOM 1405 N N . ASP A 1 180 ? -1.004 2.236 -2.617 1.00 60.50 180 ASP A N 1
ATOM 1406 C CA . ASP A 1 180 ? -1.032 2.553 -4.046 1.00 60.50 180 ASP A CA 1
ATOM 1407 C C . ASP A 1 180 ? 0.383 2.837 -4.587 1.00 60.50 180 ASP A C 1
ATOM 1409 O O . ASP A 1 180 ? 0.628 3.843 -5.256 1.00 60.50 180 ASP A O 1
ATOM 1413 N N . ASP A 1 181 ? 1.358 1.994 -4.228 1.00 70.31 181 ASP A N 1
ATOM 1414 C CA . ASP A 1 181 ? 2.731 2.169 -4.700 1.00 70.31 181 ASP A CA 1
ATOM 1415 C C . ASP A 1 181 ? 2.945 1.426 -6.023 1.00 70.31 181 ASP A C 1
ATOM 1417 O O . ASP A 1 181 ? 2.545 0.270 -6.187 1.00 70.31 181 ASP A O 1
ATOM 1421 N N . PHE A 1 182 ? 3.563 2.104 -6.986 1.00 78.31 182 PHE A N 1
ATOM 1422 C CA . PHE A 1 182 ? 3.909 1.540 -8.294 1.00 78.31 182 PHE A CA 1
ATOM 1423 C C . PHE A 1 182 ? 5.302 0.884 -8.278 1.00 78.31 182 PHE A C 1
ATOM 1425 O O . PHE A 1 182 ? 5.881 0.671 -9.342 1.00 78.31 182 PHE A O 1
ATOM 1432 N N . GLU A 1 183 ? 5.868 0.604 -7.094 1.00 78.00 183 GLU A N 1
ATOM 1433 C CA . GLU A 1 183 ? 7.171 -0.068 -6.952 1.00 78.00 183 GLU A CA 1
ATOM 1434 C C . GLU A 1 183 ? 7.168 -1.486 -7.539 1.00 78.00 183 GLU A C 1
ATOM 1436 O O . GLU A 1 183 ? 8.164 -1.896 -8.133 1.00 78.00 183 GLU A O 1
ATOM 1441 N N . GLU A 1 184 ? 6.034 -2.185 -7.475 1.00 80.94 184 GLU A N 1
ATOM 1442 C CA . GLU A 1 184 ? 5.810 -3.444 -8.184 1.00 80.94 184 GLU A CA 1
ATOM 1443 C C . GLU A 1 184 ? 4.640 -3.283 -9.164 1.00 80.94 184 GLU A C 1
ATOM 1445 O O . GLU A 1 184 ? 3.560 -2.811 -8.800 1.00 80.94 184 GLU A O 1
ATOM 1450 N N . LEU A 1 185 ? 4.878 -3.609 -10.437 1.00 83.88 185 LEU A N 1
ATOM 1451 C CA . LEU A 1 185 ? 3.901 -3.441 -11.510 1.00 83.88 185 LEU A CA 1
ATOM 1452 C C . LEU A 1 185 ? 3.145 -4.752 -11.743 1.00 83.88 185 LEU A C 1
ATOM 1454 O O . LEU A 1 185 ? 3.707 -5.702 -12.284 1.00 83.88 185 LEU A O 1
ATOM 1458 N N . LEU A 1 186 ? 1.848 -4.771 -11.439 1.00 85.50 186 LEU A N 1
ATOM 1459 C CA . LEU A 1 186 ? 0.955 -5.904 -11.716 1.00 85.50 186 LEU A CA 1
ATOM 1460 C C . LEU A 1 186 ? 0.887 -6.227 -13.216 1.00 85.50 186 LEU A C 1
ATOM 1462 O O . LEU A 1 186 ? 0.703 -7.368 -13.630 1.00 85.50 186 LEU A O 1
ATOM 1466 N N . ALA A 1 187 ? 1.021 -5.208 -14.059 1.00 86.12 187 ALA A N 1
ATOM 1467 C CA . ALA A 1 187 ? 0.930 -5.319 -15.501 1.00 86.12 187 ALA A CA 1
ATOM 1468 C C . ALA A 1 187 ? 2.046 -6.169 -16.104 1.00 86.12 187 ALA A C 1
ATOM 1470 O O . ALA A 1 187 ? 1.836 -6.714 -17.181 1.00 86.12 187 ALA A O 1
ATOM 1471 N N . VAL A 1 188 ? 3.190 -6.306 -15.434 1.00 83.50 188 VAL A N 1
ATOM 1472 C CA . VAL A 1 188 ? 4.334 -7.090 -15.923 1.00 83.50 188 VAL A CA 1
ATOM 1473 C C . VAL A 1 188 ? 4.014 -8.583 -15.964 1.00 83.50 188 VAL A C 1
ATOM 1475 O O . VAL A 1 188 ? 4.432 -9.281 -16.885 1.00 83.50 188 VAL A O 1
ATOM 1478 N N . ASP A 1 189 ? 3.222 -9.071 -15.011 1.00 80.88 189 ASP A N 1
ATOM 1479 C CA . ASP A 1 189 ? 2.822 -10.479 -14.946 1.00 80.88 189 ASP A CA 1
ATOM 1480 C C . ASP A 1 189 ? 1.731 -10.833 -15.964 1.00 80.88 189 ASP A C 1
ATOM 1482 O O . ASP A 1 189 ? 1.617 -11.980 -16.393 1.00 80.88 189 ASP A O 1
ATOM 1486 N N . VAL A 1 190 ? 0.921 -9.847 -16.355 1.00 82.25 190 VAL A N 1
ATOM 1487 C CA . VAL A 1 190 ? -0.278 -10.050 -17.186 1.00 82.25 190 VAL A CA 1
ATOM 1488 C C . VAL A 1 190 ? -0.083 -9.545 -18.621 1.00 82.25 190 VAL A C 1
ATOM 1490 O O . VAL A 1 190 ? -0.887 -9.841 -19.509 1.00 82.25 190 VAL A O 1
ATOM 1493 N N . ALA A 1 191 ? 0.952 -8.746 -18.879 1.00 78.69 191 ALA A N 1
ATOM 1494 C CA . ALA A 1 191 ? 1.312 -8.328 -20.223 1.00 78.69 191 ALA A CA 1
ATOM 1495 C C . ALA A 1 191 ? 1.897 -9.524 -20.980 1.00 78.69 191 ALA A C 1
ATOM 1497 O O . ALA A 1 191 ? 2.876 -10.126 -20.559 1.00 78.69 191 ALA A O 1
ATOM 1498 N N . ASN A 1 192 ? 1.312 -9.853 -22.132 1.00 77.56 192 ASN A N 1
ATOM 1499 C CA . ASN A 1 192 ? 1.846 -10.868 -23.040 1.00 77.56 192 ASN A CA 1
ATOM 1500 C C . ASN A 1 192 ? 3.040 -10.303 -23.836 1.00 77.56 192 ASN A C 1
ATOM 1502 O O . ASN A 1 192 ? 2.972 -10.177 -25.060 1.00 77.56 192 ASN A O 1
ATOM 1506 N N . VAL A 1 193 ? 4.073 -9.851 -23.125 1.00 76.69 193 VAL A N 1
ATOM 1507 C CA . VAL A 1 193 ? 5.279 -9.216 -23.665 1.00 76.69 193 VAL A CA 1
ATOM 1508 C C . VAL A 1 193 ? 6.488 -9.727 -22.887 1.00 76.69 193 VAL A C 1
ATOM 1510 O O . VAL A 1 193 ? 6.393 -9.963 -21.684 1.00 76.69 193 VAL A O 1
ATOM 1513 N N . ASP A 1 194 ? 7.623 -9.887 -23.566 1.00 81.19 194 ASP A N 1
ATOM 1514 C CA . ASP A 1 194 ? 8.873 -10.281 -22.920 1.00 81.19 194 ASP A CA 1
ATOM 1515 C C . ASP A 1 194 ? 9.286 -9.257 -21.857 1.00 81.19 194 ASP A C 1
ATOM 1517 O O . ASP A 1 194 ? 9.317 -8.048 -22.108 1.00 81.19 194 ASP A O 1
ATOM 1521 N N . ARG A 1 195 ? 9.624 -9.747 -20.660 1.00 77.81 195 ARG A N 1
ATOM 1522 C CA . ARG A 1 195 ? 10.060 -8.889 -19.556 1.00 77.81 195 ARG A CA 1
ATOM 1523 C C . ARG A 1 195 ? 11.406 -8.269 -19.864 1.00 77.81 195 ARG A C 1
ATOM 1525 O O . ARG A 1 195 ? 12.422 -8.958 -19.954 1.00 77.81 195 ARG A O 1
ATOM 1532 N N . MET A 1 196 ? 11.416 -6.948 -19.965 1.00 82.56 196 MET A N 1
ATOM 1533 C CA . MET A 1 196 ? 12.635 -6.177 -20.125 1.00 82.56 196 MET A CA 1
ATOM 1534 C C . MET A 1 196 ? 12.775 -5.204 -18.949 1.00 82.56 196 MET A C 1
ATOM 1536 O O . MET A 1 196 ? 11.998 -4.252 -18.860 1.00 82.56 196 MET A O 1
ATOM 1540 N N . PRO A 1 197 ? 13.785 -5.383 -18.071 1.00 84.19 197 PRO A N 1
ATOM 1541 C CA . PRO A 1 197 ? 13.922 -4.601 -16.837 1.00 84.19 197 PRO A CA 1
ATOM 1542 C C . PRO A 1 197 ? 13.934 -3.081 -17.039 1.00 84.19 197 PRO A C 1
ATOM 1544 O O . PRO A 1 197 ? 13.474 -2.328 -16.181 1.00 84.19 197 PRO A O 1
ATOM 1547 N N . HIS A 1 198 ? 14.445 -2.610 -18.182 1.00 84.62 198 HIS A N 1
ATOM 1548 C CA . HIS A 1 198 ? 14.444 -1.186 -18.512 1.00 84.62 198 HIS A CA 1
ATOM 1549 C C . HIS A 1 198 ? 13.022 -0.651 -18.749 1.00 84.62 198 HIS A C 1
ATOM 1551 O O . HIS A 1 198 ? 12.691 0.415 -18.237 1.00 84.62 198 HIS A O 1
ATOM 1557 N N . GLN A 1 199 ? 12.159 -1.407 -19.433 1.00 86.88 199 GLN A N 1
ATOM 1558 C CA . GLN A 1 199 ? 10.782 -0.993 -19.724 1.00 86.88 199 GLN A CA 1
ATOM 1559 C C . GLN A 1 199 ? 9.923 -0.955 -18.459 1.00 86.88 199 GLN A C 1
ATOM 1561 O O . GLN A 1 199 ? 9.124 -0.036 -18.264 1.00 86.88 199 GLN A O 1
ATOM 1566 N N . GLU A 1 200 ? 10.135 -1.916 -17.557 1.00 88.06 200 GLU A N 1
ATOM 1567 C CA . GLU A 1 200 ? 9.496 -1.941 -16.240 1.00 88.06 200 GLU A CA 1
ATOM 1568 C C . GLU A 1 200 ? 9.923 -0.738 -15.396 1.00 88.06 200 GLU A C 1
ATOM 1570 O O . GLU A 1 200 ? 9.089 -0.059 -14.796 1.00 88.06 200 GLU A O 1
ATOM 1575 N N . ALA A 1 201 ? 11.223 -0.422 -15.387 1.00 87.94 201 ALA A N 1
ATOM 1576 C CA . ALA A 1 201 ? 11.747 0.735 -14.674 1.00 87.94 201 ALA A CA 1
ATOM 1577 C C . ALA A 1 201 ? 11.172 2.056 -15.202 1.00 87.94 201 ALA A C 1
ATOM 1579 O O . ALA A 1 201 ? 10.840 2.932 -14.399 1.00 87.94 201 ALA A O 1
ATOM 1580 N N . VAL A 1 202 ? 11.007 2.189 -16.521 1.00 88.12 202 VAL A N 1
ATOM 1581 C CA . VAL A 1 202 ? 10.392 3.364 -17.153 1.00 88.12 202 VAL A CA 1
ATOM 1582 C C . VAL A 1 202 ? 8.924 3.500 -16.749 1.00 88.12 202 VAL A C 1
ATOM 1584 O O . VAL A 1 202 ? 8.525 4.566 -16.277 1.00 88.12 202 VAL A O 1
ATOM 1587 N N . ALA A 1 203 ? 8.125 2.433 -16.863 1.00 88.81 203 ALA A N 1
ATOM 1588 C CA . ALA A 1 203 ? 6.710 2.461 -16.489 1.00 88.81 203 ALA A CA 1
ATOM 1589 C C . ALA A 1 203 ? 6.517 2.762 -14.992 1.00 88.81 203 ALA A C 1
ATOM 1591 O O . ALA A 1 203 ? 5.729 3.639 -14.631 1.00 88.81 203 ALA A O 1
ATOM 1592 N N . ARG A 1 204 ? 7.306 2.124 -14.121 1.00 89.00 204 ARG A N 1
ATOM 1593 C CA . ARG A 1 204 ? 7.319 2.388 -12.676 1.00 89.00 204 ARG A CA 1
ATOM 1594 C C . ARG A 1 204 ? 7.675 3.833 -12.374 1.00 89.00 204 ARG A C 1
ATOM 1596 O O . ARG A 1 204 ? 6.963 4.494 -11.627 1.00 89.00 204 ARG A O 1
ATOM 1603 N N . HIS A 1 205 ? 8.736 4.357 -12.982 1.00 87.75 205 HIS A N 1
ATOM 1604 C CA . HIS A 1 205 ? 9.149 5.744 -12.784 1.00 87.75 205 HIS A CA 1
ATOM 1605 C C . HIS A 1 205 ? 8.087 6.744 -13.267 1.00 87.75 205 HIS A C 1
ATOM 1607 O O . HIS A 1 205 ? 7.816 7.743 -12.591 1.00 87.75 205 HIS A O 1
ATOM 1613 N N . ALA A 1 206 ? 7.464 6.467 -14.415 1.00 88.00 206 ALA A N 1
ATOM 1614 C CA . ALA A 1 206 ? 6.398 7.284 -14.977 1.00 88.00 206 ALA A CA 1
ATOM 1615 C C . ALA A 1 206 ? 5.168 7.336 -14.057 1.00 88.00 206 ALA A C 1
ATOM 1617 O O . ALA A 1 206 ? 4.597 8.411 -13.853 1.00 88.00 206 ALA A O 1
ATOM 1618 N N . LEU A 1 207 ? 4.777 6.204 -13.472 1.00 87.69 207 LEU A N 1
ATOM 1619 C CA . LEU A 1 207 ? 3.600 6.116 -12.612 1.00 87.69 207 LEU A CA 1
ATOM 1620 C C . LEU A 1 207 ? 3.865 6.627 -11.187 1.00 87.69 207 LEU A C 1
ATOM 1622 O O . LEU A 1 207 ? 3.084 7.443 -10.698 1.00 87.69 207 LEU A O 1
ATOM 1626 N N . SER A 1 208 ? 4.988 6.258 -10.557 1.00 84.31 208 SER A N 1
ATOM 1627 C CA . SER A 1 208 ? 5.314 6.677 -9.184 1.00 84.31 208 SER A CA 1
ATOM 1628 C C . SER A 1 208 ? 5.817 8.121 -9.109 1.00 84.31 208 SER A C 1
ATOM 1630 O O . SER A 1 208 ? 5.206 8.981 -8.470 1.00 84.31 208 SER A O 1
ATOM 1632 N N . ARG A 1 209 ? 6.938 8.431 -9.771 1.00 81.44 209 ARG A N 1
ATOM 1633 C CA . ARG A 1 209 ? 7.631 9.721 -9.609 1.00 81.44 209 ARG A CA 1
ATOM 1634 C C . ARG A 1 209 ? 7.019 10.829 -10.442 1.00 81.44 209 ARG A C 1
ATOM 1636 O O . ARG A 1 209 ? 6.922 11.960 -9.967 1.00 81.44 209 ARG A O 1
ATOM 1643 N N . LEU A 1 210 ? 6.608 10.509 -11.665 1.00 83.25 210 LEU A N 1
ATOM 1644 C CA . LEU A 1 210 ? 6.042 11.487 -12.595 1.00 83.25 210 LEU A CA 1
ATOM 1645 C C . LEU A 1 210 ? 4.511 11.575 -12.506 1.00 83.25 210 LEU A C 1
ATOM 1647 O O . LEU A 1 210 ? 3.902 12.375 -13.218 1.00 83.25 210 LEU A O 1
ATOM 1651 N N . ARG A 1 211 ? 3.881 10.798 -11.611 1.00 81.38 211 ARG A N 1
ATOM 1652 C CA . ARG A 1 211 ? 2.428 10.799 -11.366 1.00 81.38 211 ARG A CA 1
ATOM 1653 C C . ARG A 1 211 ? 1.617 10.606 -12.655 1.00 81.38 211 ARG A C 1
ATOM 1655 O O . ARG A 1 211 ? 0.642 11.319 -12.900 1.00 81.38 211 ARG A O 1
ATOM 1662 N N . GLY A 1 212 ? 2.079 9.707 -13.523 1.00 82.69 212 GLY A N 1
ATOM 1663 C CA . GLY A 1 212 ? 1.467 9.401 -14.818 1.00 82.69 212 GLY A CA 1
ATOM 1664 C C . GLY A 1 212 ? 1.695 10.449 -15.915 1.00 82.69 212 GLY A C 1
ATOM 1665 O O . GLY A 1 212 ? 1.107 10.335 -16.988 1.00 82.69 212 GLY A O 1
ATOM 1666 N N . ARG A 1 213 ? 2.526 11.477 -15.686 1.00 86.75 213 ARG A N 1
ATOM 1667 C CA . ARG A 1 213 ? 2.840 12.532 -16.667 1.00 86.75 213 ARG A CA 1
ATOM 1668 C C . ARG A 1 213 ? 4.278 12.392 -17.160 1.00 86.75 213 ARG A C 1
ATOM 1670 O O . ARG A 1 213 ? 5.173 13.065 -16.659 1.00 86.75 213 ARG A O 1
ATOM 1677 N N . ALA A 1 214 ? 4.498 11.525 -18.142 1.00 87.19 214 ALA A N 1
ATOM 1678 C CA . ALA A 1 214 ? 5.826 11.243 -18.684 1.00 87.19 214 ALA A CA 1
ATOM 1679 C C . ALA A 1 214 ? 5.925 11.563 -20.181 1.00 87.19 214 ALA A C 1
ATOM 1681 O O . ALA A 1 214 ? 4.947 11.455 -20.920 1.00 87.19 214 ALA A O 1
ATOM 1682 N N . VAL A 1 215 ? 7.131 11.927 -20.619 1.00 87.44 215 VAL A N 1
ATOM 1683 C CA . VAL A 1 215 ? 7.508 12.028 -22.034 1.00 87.44 215 VAL A CA 1
ATOM 1684 C C . VAL A 1 215 ? 8.590 10.982 -22.288 1.00 87.44 215 VAL A C 1
ATOM 1686 O O . VAL A 1 215 ? 9.674 11.081 -21.722 1.00 87.44 215 VAL A O 1
ATOM 1689 N N . LEU A 1 216 ? 8.290 9.979 -23.117 1.00 84.62 216 LEU A N 1
ATOM 1690 C CA . LEU A 1 216 ? 9.225 8.902 -23.462 1.00 84.62 216 LEU A CA 1
ATOM 1691 C C . LEU A 1 216 ? 10.098 9.332 -24.650 1.00 84.62 216 LEU A C 1
ATOM 1693 O O . LEU A 1 216 ? 9.648 9.379 -25.802 1.00 84.62 216 LEU A O 1
ATOM 1697 N N . ALA A 1 217 ? 11.346 9.698 -24.369 1.00 83.94 217 ALA A N 1
ATOM 1698 C CA . ALA A 1 217 ? 12.241 10.359 -25.321 1.00 83.94 217 ALA A CA 1
ATOM 1699 C C . ALA A 1 217 ? 13.429 9.493 -25.782 1.00 83.94 217 ALA A C 1
ATOM 1701 O O . ALA A 1 217 ? 14.303 10.011 -26.463 1.00 83.94 217 ALA A O 1
ATOM 1702 N N . ASP A 1 218 ? 13.418 8.188 -25.496 1.00 77.94 218 ASP A N 1
ATOM 1703 C CA . ASP A 1 218 ? 14.489 7.239 -25.857 1.00 77.94 218 ASP A CA 1
ATOM 1704 C C . ASP A 1 218 ? 14.716 7.097 -27.375 1.00 77.94 218 ASP A C 1
ATOM 1706 O O . ASP A 1 218 ? 13.986 7.662 -28.197 1.00 77.94 218 ASP A O 1
ATOM 1710 N N . GLU A 1 219 ? 15.726 6.339 -27.794 1.00 81.81 219 GLU A N 1
ATOM 1711 C CA . GLU A 1 219 ? 15.989 6.141 -29.222 1.00 81.81 219 GLU A CA 1
ATOM 1712 C C . GLU A 1 219 ? 14.844 5.382 -29.927 1.00 81.81 219 GLU A C 1
ATOM 1714 O O . GLU A 1 219 ? 13.977 4.738 -29.319 1.00 81.81 219 GLU A O 1
ATOM 1719 N N . VAL A 1 220 ? 14.806 5.490 -31.256 1.00 70.38 220 VAL A N 1
ATOM 1720 C CA . VAL A 1 220 ? 13.800 4.806 -32.076 1.00 70.38 220 VAL A CA 1
ATOM 1721 C C . VAL A 1 220 ? 14.053 3.298 -32.007 1.00 70.38 220 VAL A C 1
ATOM 1723 O O . VAL A 1 220 ? 15.129 2.840 -32.366 1.00 70.38 220 VAL A O 1
ATOM 1726 N N . GLY A 1 221 ? 13.052 2.526 -31.576 1.00 68.88 221 GLY A N 1
ATOM 1727 C CA . GLY A 1 221 ? 13.134 1.060 -31.513 1.00 68.88 221 GLY A CA 1
ATOM 1728 C C . GLY A 1 221 ? 13.273 0.459 -30.110 1.00 68.88 221 GLY A C 1
ATOM 1729 O O . GLY A 1 221 ? 13.114 -0.748 -29.984 1.00 68.88 221 GLY A O 1
ATOM 1730 N N . LEU A 1 222 ? 13.446 1.262 -29.050 1.00 75.12 222 LEU A N 1
ATOM 1731 C CA . LEU A 1 222 ? 13.541 0.759 -27.662 1.00 75.12 222 LEU A CA 1
ATOM 1732 C C . LEU A 1 222 ? 12.210 0.305 -27.030 1.00 75.12 222 LEU A C 1
ATOM 1734 O O . LEU A 1 222 ? 12.168 -0.13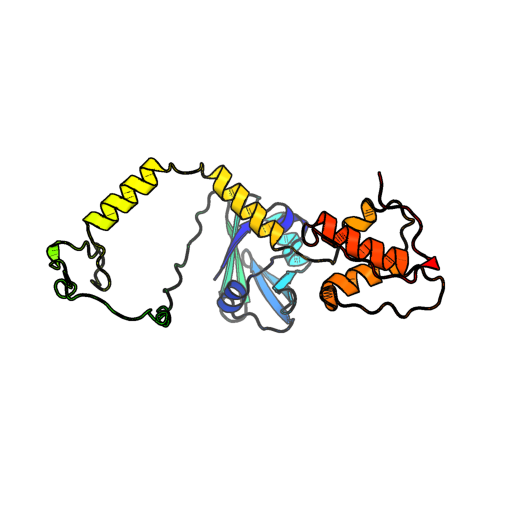6 -25.886 1.00 75.12 222 LEU A O 1
ATOM 1738 N N . GLY A 1 223 ? 11.104 0.368 -27.774 1.00 80.62 223 GLY A N 1
ATOM 1739 C CA . GLY A 1 223 ? 9.828 -0.167 -27.296 1.00 80.62 223 GLY A CA 1
ATOM 1740 C C . GLY A 1 223 ? 8.992 0.798 -26.450 1.00 80.62 223 GLY A C 1
ATOM 1741 O O . GLY A 1 223 ? 8.188 0.352 -25.640 1.00 80.62 223 GLY A O 1
ATOM 1742 N N . LYS A 1 224 ? 9.058 2.108 -26.712 1.00 87.62 224 LYS A N 1
ATOM 1743 C CA . LYS A 1 224 ? 8.196 3.135 -26.080 1.00 87.62 224 LYS A CA 1
ATOM 1744 C C . LYS A 1 224 ? 6.698 2.815 -26.093 1.00 87.62 224 LYS A C 1
ATOM 1746 O O . LYS A 1 224 ? 5.957 3.199 -25.194 1.00 87.62 224 LYS A O 1
ATOM 1751 N N . THR A 1 225 ? 6.224 2.131 -27.135 1.00 88.44 225 THR A N 1
ATOM 1752 C CA . THR A 1 225 ? 4.827 1.680 -27.222 1.00 88.44 225 THR A CA 1
ATOM 1753 C C . THR A 1 225 ? 4.516 0.605 -26.183 1.00 88.44 225 THR A C 1
ATOM 1755 O O . THR A 1 225 ? 3.431 0.624 -25.608 1.00 88.44 225 THR A O 1
ATOM 1758 N N . ILE A 1 226 ? 5.462 -0.302 -25.921 1.00 87.69 226 ILE A N 1
ATOM 1759 C CA . ILE A 1 226 ? 5.347 -1.325 -24.878 1.00 87.69 226 ILE A CA 1
ATOM 1760 C C . ILE A 1 226 ? 5.368 -0.654 -23.505 1.00 87.69 226 ILE A C 1
ATOM 1762 O O . ILE A 1 226 ? 4.481 -0.918 -22.707 1.00 87.69 226 ILE A O 1
ATOM 1766 N N . GLU A 1 227 ? 6.292 0.276 -23.259 1.00 90.00 227 GLU A N 1
ATOM 1767 C CA . GLU A 1 227 ? 6.379 1.033 -21.998 1.00 90.00 227 GLU A CA 1
ATOM 1768 C C . GLU A 1 227 ? 5.088 1.809 -21.695 1.00 90.00 227 GLU A C 1
ATOM 1770 O O . GLU A 1 227 ? 4.533 1.719 -20.598 1.00 90.00 227 GLU A O 1
ATOM 1775 N N . ALA A 1 228 ? 4.560 2.532 -22.690 1.00 89.50 228 ALA A N 1
ATOM 1776 C CA . ALA A 1 228 ? 3.286 3.235 -22.572 1.00 89.50 228 ALA A CA 1
ATOM 1777 C C . ALA A 1 228 ? 2.114 2.260 -22.366 1.00 89.50 228 ALA A C 1
ATOM 1779 O O . ALA A 1 228 ? 1.220 2.524 -21.562 1.00 89.50 228 ALA A O 1
ATOM 1780 N N . GLY A 1 229 ? 2.126 1.121 -23.063 1.00 90.06 229 GLY A N 1
ATOM 1781 C CA . GLY A 1 229 ? 1.141 0.055 -22.899 1.00 90.06 229 GLY A CA 1
ATOM 1782 C C . GLY A 1 229 ? 1.166 -0.560 -21.500 1.00 90.06 229 GLY A C 1
ATOM 1783 O O . GLY A 1 229 ? 0.106 -0.755 -20.910 1.00 90.06 229 GLY A O 1
ATOM 1784 N N . LEU A 1 230 ? 2.355 -0.792 -20.943 1.00 90.56 230 LEU A N 1
ATOM 1785 C CA . LEU A 1 230 ? 2.565 -1.317 -19.597 1.00 90.56 230 LEU A CA 1
ATOM 1786 C C . LEU A 1 230 ? 2.029 -0.337 -18.548 1.00 90.56 230 LEU A C 1
ATOM 1788 O O . LEU A 1 230 ? 1.261 -0.731 -17.674 1.00 90.56 230 LEU A O 1
ATOM 1792 N N . ALA A 1 231 ? 2.327 0.957 -18.701 1.00 90.44 231 ALA A N 1
ATOM 1793 C CA . ALA A 1 231 ? 1.810 1.993 -17.813 1.00 90.44 231 ALA A CA 1
ATOM 1794 C C . ALA A 1 231 ? 0.272 2.103 -17.864 1.00 90.44 231 ALA A C 1
ATOM 1796 O O . ALA A 1 231 ? -0.394 2.213 -16.834 1.00 90.44 231 ALA A O 1
ATOM 1797 N N . VAL A 1 232 ? -0.316 2.034 -19.062 1.00 91.00 232 VAL A N 1
ATOM 1798 C CA . VAL A 1 232 ? -1.777 2.042 -19.244 1.00 91.00 232 VAL A CA 1
ATOM 1799 C C . VAL A 1 232 ? -2.424 0.787 -18.654 1.00 91.00 232 VAL A C 1
ATOM 1801 O O . VAL A 1 232 ? -3.470 0.876 -18.001 1.00 91.00 232 VAL A O 1
ATOM 1804 N N . LYS A 1 233 ? -1.823 -0.386 -18.878 1.00 90.00 233 LYS A N 1
ATOM 1805 C CA . LYS A 1 233 ? -2.307 -1.666 -18.355 1.00 90.00 233 LYS A CA 1
ATOM 1806 C C . LYS A 1 233 ? -2.289 -1.669 -16.829 1.00 90.00 233 LYS A C 1
ATOM 1808 O O . LYS A 1 233 ? -3.285 -2.079 -16.242 1.00 90.00 233 LYS A O 1
ATOM 1813 N N . GLU A 1 234 ? -1.237 -1.135 -16.210 1.00 90.25 234 GLU A N 1
ATOM 1814 C CA . GLU A 1 234 ? -1.122 -0.995 -14.754 1.00 90.25 234 GLU A CA 1
ATOM 1815 C C . GLU A 1 234 ? -2.265 -0.154 -14.182 1.00 90.25 234 GLU A C 1
ATOM 1817 O O . GLU A 1 234 ? -3.007 -0.599 -13.307 1.00 90.25 234 GLU A O 1
ATOM 1822 N N . LEU A 1 235 ? -2.474 1.042 -14.742 1.00 88.75 235 LEU A N 1
ATOM 1823 C CA . LEU A 1 235 ? -3.550 1.937 -14.316 1.00 88.75 235 LEU A CA 1
ATOM 1824 C C . LEU A 1 235 ? -4.937 1.309 -14.500 1.00 88.75 235 LEU A C 1
ATOM 1826 O O . LEU A 1 235 ? -5.848 1.578 -13.718 1.00 88.75 235 LEU A O 1
ATOM 1830 N N . THR A 1 236 ? -5.111 0.479 -15.528 1.00 88.31 236 THR A N 1
ATOM 1831 C CA . THR A 1 236 ? -6.371 -0.231 -15.774 1.00 88.31 236 THR A CA 1
ATOM 1832 C C . THR A 1 236 ? -6.585 -1.352 -14.755 1.00 88.31 236 THR A C 1
ATOM 1834 O O . THR A 1 236 ? -7.678 -1.462 -14.205 1.00 88.31 236 THR A O 1
ATOM 1837 N N . LEU A 1 237 ? -5.552 -2.155 -14.465 1.00 85.12 237 LEU A N 1
ATOM 1838 C CA . LEU A 1 237 ? -5.607 -3.247 -13.482 1.00 85.12 237 LEU A CA 1
ATOM 1839 C C . LEU A 1 237 ? -5.904 -2.734 -12.069 1.00 85.12 237 LEU A C 1
ATOM 1841 O O . LEU A 1 237 ? -6.686 -3.348 -11.351 1.00 85.12 237 LEU A O 1
ATOM 1845 N N . ARG A 1 238 ? -5.361 -1.567 -11.706 1.00 82.81 238 ARG A N 1
ATOM 1846 C CA . ARG A 1 238 ? -5.633 -0.896 -10.423 1.00 82.81 238 ARG A CA 1
ATOM 1847 C C . ARG A 1 238 ? -6.962 -0.133 -10.383 1.00 82.81 238 ARG A C 1
ATOM 1849 O O . ARG A 1 238 ? -7.294 0.485 -9.380 1.00 82.81 238 ARG A O 1
ATOM 1856 N N . GLY A 1 239 ? -7.723 -0.110 -11.480 1.00 84.50 239 GLY A N 1
ATOM 1857 C CA . GLY A 1 239 ? -8.988 0.629 -11.571 1.00 84.50 239 GLY A CA 1
ATOM 1858 C C . GLY A 1 239 ? -8.848 2.160 -11.607 1.00 84.50 239 GLY A C 1
ATOM 1859 O O . GLY A 1 239 ? -9.860 2.867 -11.585 1.00 84.50 239 GLY A O 1
ATOM 1860 N N . LEU A 1 240 ? -7.620 2.677 -11.715 1.00 83.44 240 LEU A N 1
ATOM 1861 C CA . LEU A 1 240 ? -7.294 4.105 -11.779 1.00 83.44 240 LEU A CA 1
ATOM 1862 C C . LEU A 1 240 ? -7.607 4.714 -13.158 1.00 83.44 240 LEU A C 1
ATOM 1864 O O . LEU A 1 240 ? -7.920 5.901 -13.260 1.00 83.44 240 LEU A O 1
ATOM 1868 N N . ALA A 1 241 ? -7.586 3.906 -14.224 1.00 86.56 241 ALA A N 1
ATOM 1869 C CA . ALA A 1 241 ? -7.968 4.308 -15.576 1.00 86.56 241 ALA A CA 1
ATOM 1870 C C . ALA A 1 241 ? -9.134 3.463 -16.110 1.00 86.56 241 ALA A C 1
ATOM 1872 O O . ALA A 1 241 ? -8.994 2.279 -16.394 1.00 86.56 241 ALA A O 1
ATOM 1873 N N . LYS A 1 242 ? -10.295 4.103 -16.308 1.00 88.62 242 LYS A N 1
ATOM 1874 C CA . LYS A 1 242 ? -11.484 3.479 -16.931 1.00 88.62 242 LYS A CA 1
ATOM 1875 C C . LYS A 1 242 ? -11.617 3.778 -18.425 1.00 88.62 242 LYS A C 1
ATOM 1877 O O . LYS A 1 242 ? -12.356 3.104 -19.132 1.00 88.62 242 LYS A O 1
ATOM 1882 N N . ARG A 1 243 ? -10.963 4.842 -18.898 1.00 90.12 243 ARG A N 1
ATOM 1883 C CA . ARG A 1 243 ? -10.981 5.298 -20.294 1.00 90.12 243 ARG A CA 1
ATOM 1884 C C . ARG A 1 243 ? -9.596 5.808 -20.658 1.00 90.12 243 ARG A C 1
ATOM 1886 O O . ARG A 1 243 ? -9.029 6.594 -19.904 1.00 90.12 243 ARG A O 1
ATOM 1893 N N . VAL A 1 244 ? -9.094 5.390 -21.814 1.00 90.81 244 VAL A N 1
ATOM 1894 C CA . VAL A 1 244 ? -7.760 5.740 -22.312 1.00 90.81 244 VAL A CA 1
ATOM 1895 C C . VAL A 1 244 ? -7.911 6.330 -23.707 1.00 90.81 244 VAL A C 1
ATOM 1897 O O . VAL A 1 244 ? -8.584 5.748 -24.556 1.00 90.81 244 VAL A O 1
ATOM 1900 N N . LEU A 1 245 ? -7.300 7.491 -23.938 1.00 91.88 245 LEU A N 1
ATOM 1901 C CA . LEU A 1 245 ? -7.236 8.127 -25.250 1.00 91.88 245 LEU A CA 1
ATOM 1902 C C . LEU A 1 245 ? -5.816 7.986 -25.796 1.00 91.88 245 LEU A C 1
ATOM 1904 O O . LEU A 1 245 ? -4.877 8.514 -25.207 1.00 91.88 245 LEU A O 1
ATOM 1908 N N . VAL A 1 246 ? -5.674 7.310 -26.933 1.00 89.44 246 VAL A N 1
ATOM 1909 C CA . VAL A 1 246 ? -4.403 7.201 -27.657 1.00 89.44 246 VAL A CA 1
ATOM 1910 C C . VAL A 1 246 ? -4.481 8.083 -28.895 1.00 89.44 246 VAL A C 1
ATOM 1912 O O . VAL A 1 246 ? -5.287 7.838 -29.790 1.00 89.44 246 VAL A O 1
ATOM 1915 N N . LEU A 1 247 ? -3.648 9.121 -28.944 1.00 87.50 247 LEU A N 1
ATOM 1916 C CA . LEU A 1 247 ? -3.508 9.987 -30.111 1.00 87.50 247 LEU A CA 1
ATOM 1917 C C . LEU A 1 247 ? -2.286 9.536 -30.908 1.00 87.50 247 LEU A C 1
ATOM 1919 O O . LEU A 1 247 ? -1.163 9.606 -30.415 1.00 87.50 247 LEU A O 1
ATOM 1923 N N . CYS A 1 248 ? -2.495 9.073 -32.137 1.00 85.50 248 CYS A N 1
ATOM 1924 C CA . CYS A 1 248 ? -1.415 8.675 -33.035 1.00 85.50 248 CYS A CA 1
ATOM 1925 C C . CYS A 1 248 ? -1.672 9.184 -34.466 1.00 85.50 248 CYS A C 1
ATOM 1927 O O . CYS A 1 248 ? -2.827 9.400 -34.844 1.00 85.50 248 CYS A O 1
ATOM 1929 N N . PRO A 1 249 ? -0.620 9.399 -35.280 1.00 84.94 249 PRO A N 1
ATOM 1930 C CA . PRO A 1 249 ? -0.783 9.705 -36.698 1.00 84.94 249 PRO A CA 1
ATOM 1931 C C . PRO A 1 249 ? -1.551 8.590 -37.420 1.00 84.94 249 PRO A C 1
ATOM 1933 O O . PRO A 1 249 ? -1.320 7.413 -37.155 1.00 84.94 249 PRO A O 1
ATOM 1936 N N . ALA A 1 250 ? -2.395 8.946 -38.396 1.00 73.62 250 ALA A N 1
ATOM 1937 C CA . ALA A 1 250 ? -3.307 8.017 -39.085 1.00 73.62 250 ALA A CA 1
ATOM 1938 C C . ALA A 1 250 ? -2.637 6.755 -39.670 1.00 73.62 250 ALA A C 1
ATOM 1940 O O . ALA A 1 250 ? -3.283 5.725 -39.822 1.00 73.62 250 ALA A O 1
ATOM 1941 N N . ARG A 1 251 ? -1.332 6.810 -39.962 1.00 66.62 251 ARG A N 1
ATOM 1942 C CA . ARG A 1 251 ? -0.546 5.687 -40.500 1.00 66.62 251 ARG A CA 1
ATOM 1943 C C . ARG A 1 251 ? -0.320 4.545 -39.497 1.00 66.62 251 ARG A C 1
ATOM 1945 O O . ARG A 1 251 ? 0.053 3.459 -39.920 1.00 66.62 251 ARG A O 1
ATOM 1952 N N . PHE A 1 252 ? -0.544 4.781 -38.202 1.00 62.22 252 PHE A N 1
ATOM 1953 C CA . PHE A 1 252 ? -0.399 3.788 -37.129 1.00 62.22 252 PHE A CA 1
ATOM 1954 C C . PHE A 1 252 ? -1.742 3.280 -36.585 1.00 62.22 252 PHE A C 1
ATOM 1956 O O . PHE A 1 252 ? -1.765 2.368 -35.762 1.00 62.22 252 PHE A O 1
ATOM 1963 N N . ALA A 1 253 ? -2.862 3.839 -37.052 1.00 58.66 253 ALA A N 1
ATOM 1964 C CA . ALA A 1 253 ? -4.194 3.370 -36.704 1.00 58.66 253 ALA A CA 1
ATOM 1965 C C . ALA A 1 253 ? -4.534 2.126 -37.542 1.00 58.66 253 ALA A C 1
ATOM 1967 O O . ALA A 1 253 ? -5.196 2.211 -38.574 1.00 58.66 253 ALA A O 1
ATOM 1968 N N . SER A 1 254 ? -4.058 0.952 -37.127 1.00 50.31 254 SER A N 1
ATOM 1969 C CA . SER A 1 254 ? -4.636 -0.306 -37.603 1.00 50.31 254 SER A CA 1
ATOM 1970 C C . SER A 1 254 ? -6.018 -0.496 -36.957 1.00 50.31 254 SER A C 1
ATOM 1972 O O . SER A 1 254 ? -6.236 -0.103 -35.811 1.00 50.31 254 SER A O 1
ATOM 1974 N N . ASN A 1 255 ? -6.978 -1.056 -37.705 1.00 47.66 255 ASN A N 1
ATOM 1975 C CA . ASN A 1 255 ? -8.388 -1.282 -37.326 1.00 47.66 255 ASN A CA 1
ATOM 1976 C C . ASN A 1 255 ? -8.565 -2.299 -36.164 1.00 47.66 255 ASN A C 1
ATOM 1978 O O . ASN A 1 255 ? -9.267 -3.297 -36.298 1.00 47.66 255 ASN A O 1
ATOM 1982 N N . GLY A 1 256 ? -7.918 -2.078 -35.019 1.00 48.12 256 GLY A N 1
ATOM 1983 C CA . GLY A 1 256 ? -7.861 -3.005 -33.883 1.00 48.12 256 GLY A CA 1
ATOM 1984 C C . GLY A 1 256 ? -8.879 -2.748 -32.770 1.00 48.12 256 GLY A C 1
ATOM 1985 O O . GLY A 1 256 ? -8.829 -3.409 -31.741 1.00 48.12 256 GLY A O 1
ATOM 1986 N N . ALA A 1 257 ? -9.815 -1.810 -32.937 1.00 43.25 257 ALA A N 1
ATOM 1987 C CA . ALA A 1 257 ? -10.884 -1.567 -31.968 1.00 43.25 257 ALA A CA 1
ATOM 1988 C C . ALA A 1 257 ? -12.071 -2.524 -32.193 1.00 43.25 257 ALA A C 1
ATOM 1990 O O . ALA A 1 257 ? -13.161 -2.072 -32.532 1.00 43.25 257 ALA A O 1
ATOM 1991 N N . ARG A 1 258 ? -11.854 -3.843 -32.087 1.00 39.66 258 ARG A N 1
ATOM 1992 C CA . ARG A 1 258 ? -12.904 -4.875 -31.940 1.00 39.66 258 ARG A CA 1
ATOM 1993 C C . ARG A 1 258 ? -12.272 -6.254 -31.711 1.00 39.66 258 ARG A C 1
ATOM 1995 O O . ARG A 1 258 ? -11.901 -6.922 -32.674 1.00 39.66 258 ARG A O 1
ATOM 2002 N N . ARG A 1 259 ? -12.214 -6.678 -30.450 1.00 33.38 259 ARG A N 1
ATOM 2003 C CA . ARG A 1 259 ? -12.619 -7.999 -29.938 1.00 33.38 259 ARG A CA 1
ATOM 2004 C C . ARG A 1 259 ? -12.460 -8.020 -28.426 1.00 33.38 259 ARG A C 1
ATOM 2006 O O . ARG A 1 259 ? -11.489 -7.404 -27.944 1.00 33.38 259 ARG A O 1
#

pLDDT: mean 76.97, std 16.35, range [33.38, 95.31]

Secondary structure (DSSP, 8-state):
-EEEE--HHHHHH--EE--HHHHHHTT--SS-EEEEEEETTEEEEEEEETTTTEEE-HHHHHHHHHH--TT-EEEEEEETTEEEEEEE-TTPPP---PPPPPPPPPPPPPPPPP--------------GGGEE--SSS-----EEHHHHHHHHHHHHHH----HHHHHHHHHHHHHHH---TTS-THHHHSSS---HHHHHHHHHHHHTSTT-------TTS-HHHHHHHHHHHHHHTTS-S-------GGG--S----